Protein AF-A0A371HIN6-F1 (afdb_monomer_lite)

Structure (mmCIF, N/CA/C/O backbone):
data_AF-A0A371HIN6-F1
#
_entry.id   AF-A0A371HIN6-F1
#
loop_
_atom_site.group_PDB
_atom_site.id
_atom_site.type_symbol
_atom_site.label_atom_id
_atom_site.label_alt_id
_atom_site.label_comp_id
_atom_site.label_asym_id
_atom_site.label_entity_id
_atom_site.label_seq_id
_atom_site.pdbx_PDB_ins_code
_atom_site.Cartn_x
_atom_site.Cartn_y
_atom_site.Cartn_z
_atom_site.occupancy
_atom_site.B_iso_or_equiv
_atom_site.auth_seq_id
_atom_site.auth_comp_id
_atom_site.auth_asym_id
_atom_site.auth_atom_id
_atom_site.pdbx_PDB_model_num
ATOM 1 N N . ILE A 1 1 ? 4.249 -9.489 -14.602 1.00 70.69 1 ILE A N 1
ATOM 2 C CA . ILE A 1 1 ? 2.837 -9.285 -15.024 1.00 70.69 1 ILE A CA 1
ATOM 3 C C . ILE A 1 1 ? 2.664 -10.044 -16.350 1.00 70.69 1 ILE A C 1
ATOM 5 O O . ILE A 1 1 ? 3.683 -10.226 -17.001 1.00 70.69 1 ILE A O 1
ATOM 9 N N . SER A 1 2 ? 1.496 -10.614 -16.694 1.00 75.88 2 SER A N 1
ATOM 10 C CA . SER A 1 2 ? 1.338 -11.315 -17.995 1.00 75.88 2 SER A CA 1
ATOM 11 C C . SER A 1 2 ? 1.266 -10.313 -19.149 1.00 75.88 2 SER A C 1
ATOM 13 O O . SER A 1 2 ? 0.943 -9.151 -18.907 1.00 75.88 2 SER A O 1
ATOM 15 N N . LYS A 1 3 ? 1.544 -10.759 -20.380 1.00 77.81 3 LYS A N 1
ATOM 16 C CA . LYS A 1 3 ? 1.490 -9.909 -21.577 1.00 77.81 3 LYS A CA 1
ATOM 17 C C . LYS A 1 3 ? 0.120 -9.242 -21.739 1.00 77.81 3 LYS A C 1
ATOM 19 O O . LYS A 1 3 ? 0.071 -8.021 -21.822 1.00 77.81 3 LYS A O 1
ATOM 24 N N . GLU A 1 4 ? -0.976 -10.000 -21.614 1.00 81.06 4 GLU A N 1
ATOM 25 C CA . GLU A 1 4 ? -2.331 -9.437 -21.773 1.00 81.06 4 GLU A CA 1
ATOM 26 C C . GLU A 1 4 ? -2.625 -8.330 -20.745 1.00 81.06 4 GLU A C 1
ATOM 28 O O . GLU A 1 4 ? -3.317 -7.354 -21.019 1.00 81.06 4 GLU A O 1
ATOM 33 N N . ARG A 1 5 ? -2.075 -8.454 -19.531 1.00 82.88 5 ARG A N 1
ATOM 34 C CA . ARG A 1 5 ? -2.233 -7.433 -18.486 1.00 82.88 5 ARG A CA 1
ATOM 35 C C . ARG A 1 5 ? -1.411 -6.182 -18.767 1.00 82.88 5 ARG A C 1
ATOM 37 O O . ARG A 1 5 ? -1.849 -5.104 -18.395 1.00 82.88 5 ARG A O 1
ATOM 44 N N . ILE A 1 6 ? -0.235 -6.317 -19.380 1.00 82.06 6 ILE A N 1
ATOM 45 C CA . ILE A 1 6 ? 0.577 -5.164 -19.795 1.00 82.06 6 ILE A CA 1
ATOM 46 C C . ILE A 1 6 ? -0.140 -4.420 -20.924 1.00 82.06 6 ILE A C 1
ATOM 48 O O . ILE A 1 6 ? -0.279 -3.205 -20.847 1.00 82.06 6 ILE A O 1
ATOM 52 N N . GLU A 1 7 ? -0.671 -5.143 -21.910 1.00 83.94 7 GLU A N 1
ATOM 53 C CA . GLU A 1 7 ? -1.463 -4.563 -23.003 1.00 83.94 7 GLU A CA 1
ATOM 54 C C . GLU A 1 7 ? -2.695 -3.814 -22.482 1.00 83.94 7 GLU A C 1
ATOM 56 O O . GLU A 1 7 ? -2.966 -2.695 -22.917 1.00 83.94 7 GLU A O 1
ATOM 61 N N . ARG A 1 8 ? -3.400 -4.377 -21.490 1.00 85.06 8 ARG A N 1
ATOM 62 C CA . ARG A 1 8 ? -4.514 -3.690 -20.820 1.00 85.06 8 ARG A CA 1
ATOM 63 C C . ARG A 1 8 ? -4.074 -2.379 -20.161 1.00 85.06 8 ARG A C 1
ATOM 65 O O . ARG A 1 8 ? -4.725 -1.365 -20.374 1.00 85.06 8 ARG A O 1
ATOM 72 N N . LEU A 1 9 ? -2.972 -2.383 -19.407 1.00 86.00 9 LEU A N 1
ATOM 73 C CA . LEU A 1 9 ? -2.454 -1.169 -18.761 1.00 86.00 9 LEU A CA 1
ATOM 74 C C . LEU A 1 9 ? -2.069 -0.081 -19.772 1.00 86.00 9 LEU A C 1
ATOM 76 O O . LEU A 1 9 ? -2.266 1.100 -19.498 1.00 86.00 9 LEU A O 1
ATOM 80 N N . ILE A 1 10 ? -1.530 -0.469 -20.930 1.00 86.50 10 ILE A N 1
ATOM 81 C CA . ILE A 1 10 ? -1.224 0.464 -22.024 1.00 86.50 10 ILE A CA 1
ATOM 82 C C . ILE A 1 10 ? -2.522 1.032 -22.609 1.00 86.50 10 ILE A C 1
ATOM 84 O O . ILE A 1 10 ? -2.644 2.243 -22.771 1.00 86.50 10 ILE A O 1
ATOM 88 N N . LYS A 1 11 ? -3.519 0.175 -22.871 1.00 86.44 11 LYS A N 1
ATOM 89 C CA . LYS A 1 11 ? -4.837 0.593 -23.375 1.00 86.44 11 LYS A CA 1
ATOM 90 C C . LYS A 1 11 ? -5.551 1.554 -22.418 1.00 86.44 11 LYS A C 1
ATOM 92 O O . LYS A 1 11 ? -6.235 2.463 -22.872 1.00 86.44 11 LYS A O 1
ATOM 97 N N . GLU A 1 12 ? -5.392 1.357 -21.113 1.00 87.06 12 GLU A N 1
ATOM 98 C CA . GLU A 1 12 ? -5.948 2.227 -20.067 1.00 87.06 12 GLU A CA 1
ATOM 99 C C . GLU A 1 12 ? -5.114 3.504 -19.832 1.00 87.06 12 GLU A C 1
ATOM 101 O O . GLU A 1 12 ? -5.464 4.309 -18.974 1.00 87.06 12 GLU A O 1
ATOM 106 N N . GLY A 1 13 ? -4.015 3.711 -20.571 1.00 86.25 13 GLY A N 1
ATOM 107 C CA . GLY A 1 13 ? -3.155 4.896 -20.449 1.00 86.25 13 GLY A CA 1
ATOM 108 C C . GLY A 1 13 ? -2.301 4.933 -19.177 1.00 86.25 13 GLY A C 1
ATOM 109 O O . GLY A 1 13 ? -1.701 5.957 -18.864 1.00 86.25 13 GLY A O 1
ATOM 110 N N . ILE A 1 14 ? -2.234 3.823 -18.438 1.00 86.06 14 ILE A N 1
ATOM 111 C CA . ILE A 1 14 ? -1.487 3.703 -17.177 1.00 86.06 14 ILE A CA 1
ATOM 112 C C . ILE A 1 14 ? 0.008 3.512 -17.442 1.00 86.06 14 ILE A C 1
ATOM 114 O O . ILE A 1 14 ? 0.852 3.974 -16.674 1.00 86.06 14 ILE A O 1
ATOM 118 N N . LEU A 1 15 ? 0.341 2.814 -18.529 1.00 84.25 15 LEU A N 1
ATOM 119 C CA . LEU A 1 15 ? 1.705 2.672 -19.024 1.00 84.25 15 LEU A CA 1
ATOM 120 C C . LEU A 1 15 ? 1.811 3.309 -20.407 1.00 84.25 15 LEU A C 1
ATOM 122 O O . LEU A 1 15 ? 0.928 3.140 -21.244 1.00 84.25 15 LEU A O 1
ATOM 126 N N . HIS A 1 16 ? 2.924 3.990 -20.669 1.00 79.69 16 HIS A N 1
ATOM 127 C CA . HIS A 1 16 ? 3.239 4.442 -22.019 1.00 79.69 16 HIS A CA 1
ATOM 128 C C . HIS A 1 16 ? 3.509 3.251 -22.947 1.00 79.69 16 HIS A C 1
ATOM 130 O O . HIS A 1 16 ? 3.963 2.190 -22.507 1.00 79.69 16 HIS A O 1
ATOM 136 N N . ILE A 1 17 ? 3.246 3.439 -24.243 1.00 71.69 17 ILE A N 1
ATOM 137 C CA . ILE A 1 17 ? 3.645 2.491 -25.284 1.00 71.69 17 ILE A CA 1
ATOM 138 C C . ILE A 1 17 ? 5.172 2.483 -25.319 1.00 71.69 17 ILE A C 1
ATOM 140 O O . ILE A 1 17 ? 5.808 3.373 -25.875 1.00 71.69 17 ILE A O 1
ATOM 144 N N . PHE A 1 18 ? 5.767 1.477 -24.701 1.00 62.94 18 PHE A N 1
ATOM 145 C CA . PHE A 1 18 ? 7.164 1.152 -24.925 1.00 62.94 18 PHE A CA 1
ATOM 146 C C . PHE A 1 18 ? 7.231 0.234 -26.146 1.00 62.94 18 PHE A C 1
ATOM 148 O 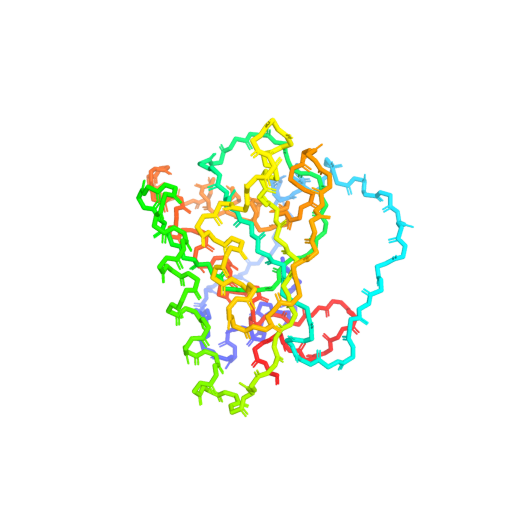O . PHE A 1 18 ? 6.373 -0.636 -26.313 1.00 62.94 18 PHE A O 1
ATOM 155 N N . GLY A 1 19 ? 8.251 0.403 -26.989 1.00 54.81 19 GLY A N 1
ATOM 156 C CA . GLY A 1 19 ? 8.560 -0.510 -28.093 1.00 54.81 19 GLY A CA 1
ATOM 157 C C . GLY A 1 19 ? 9.026 -1.879 -27.586 1.00 54.81 19 GLY A C 1
ATOM 158 O O . GLY A 1 19 ? 10.172 -2.257 -27.799 1.00 54.81 19 GLY A O 1
ATOM 159 N N . PHE A 1 20 ? 8.164 -2.609 -26.871 1.00 54.66 20 PHE A N 1
ATOM 160 C CA . PHE A 1 20 ? 8.424 -3.949 -26.350 1.00 54.66 20 PHE A CA 1
ATOM 161 C C . PHE A 1 20 ? 8.311 -4.979 -27.475 1.00 54.66 20 PHE A C 1
ATOM 163 O O . PHE A 1 20 ? 7.380 -5.784 -27.533 1.00 54.66 20 PHE A O 1
ATOM 170 N N . PHE A 1 21 ? 9.288 -4.973 -28.370 1.00 49.97 21 PHE A N 1
ATOM 171 C CA . PHE A 1 21 ? 9.628 -6.178 -29.104 1.00 49.97 21 PHE A CA 1
ATOM 172 C C . PHE A 1 21 ? 10.451 -7.038 -28.133 1.00 49.97 21 PHE A C 1
ATOM 174 O O . PHE A 1 21 ? 11.516 -6.618 -27.702 1.00 49.97 21 PHE A O 1
ATOM 181 N N . TYR A 1 22 ? 9.920 -8.206 -27.763 1.00 55.53 22 TYR A N 1
ATOM 182 C CA . TYR A 1 22 ? 10.498 -9.214 -26.854 1.00 55.53 22 TYR A CA 1
ATOM 183 C C . TYR A 1 22 ? 10.298 -8.985 -25.344 1.00 55.53 22 TYR A C 1
ATOM 185 O O . TYR A 1 22 ? 11.080 -8.352 -24.641 1.00 55.53 22 TYR A O 1
ATOM 193 N N . PHE A 1 23 ? 9.247 -9.620 -24.807 1.00 61.19 23 PHE A N 1
ATOM 194 C CA . PHE A 1 23 ? 9.174 -9.973 -23.388 1.00 61.19 23 PHE A CA 1
ATOM 195 C C . PHE A 1 23 ? 10.069 -11.187 -23.132 1.00 61.19 23 PHE A C 1
ATOM 197 O O . PHE A 1 23 ? 9.570 -12.295 -22.918 1.00 61.19 23 PHE A O 1
ATOM 204 N N . ASP A 1 24 ? 11.383 -10.993 -23.169 1.00 65.75 24 ASP A N 1
ATOM 205 C CA . ASP A 1 24 ? 12.287 -12.037 -22.710 1.00 65.75 24 ASP A CA 1
ATOM 206 C C . ASP A 1 24 ? 12.071 -12.308 -21.222 1.00 65.75 24 ASP A C 1
ATOM 208 O O . ASP A 1 24 ? 11.581 -11.482 -20.437 1.00 65.75 24 ASP A O 1
ATOM 212 N N . THR A 1 25 ? 12.401 -13.527 -20.819 1.00 71.44 25 THR A N 1
ATOM 213 C CA . THR A 1 25 ? 12.179 -13.956 -19.447 1.00 71.44 25 THR A CA 1
ATOM 214 C C . THR A 1 25 ? 13.126 -13.201 -18.506 1.00 71.44 25 THR A C 1
ATOM 216 O O . THR A 1 25 ? 14.321 -13.468 -18.465 1.00 71.44 25 THR A O 1
ATOM 219 N N . CYS A 1 26 ? 12.595 -12.269 -17.707 1.00 76.62 26 CYS A N 1
ATOM 220 C CA . CYS A 1 26 ? 13.393 -11.496 -16.750 1.00 76.62 26 CYS A CA 1
ATOM 221 C C . CYS A 1 26 ? 13.976 -12.399 -15.640 1.00 76.62 26 CYS A C 1
ATOM 223 O O . CYS A 1 26 ? 13.246 -12.922 -14.787 1.00 76.62 26 CYS A O 1
ATOM 225 N N . ILE A 1 27 ? 15.306 -12.541 -15.633 1.00 79.25 27 ILE A N 1
ATOM 226 C CA . ILE A 1 27 ? 16.068 -13.371 -14.685 1.00 79.25 27 ILE A CA 1
ATOM 227 C C . ILE A 1 27 ? 15.835 -12.920 -13.237 1.00 79.25 27 ILE A C 1
ATOM 229 O O . ILE A 1 27 ? 15.625 -13.758 -12.359 1.00 79.25 27 ILE A O 1
ATOM 233 N N . ASP A 1 28 ? 15.808 -11.614 -12.973 1.00 76.00 28 ASP A N 1
ATOM 234 C CA . ASP A 1 28 ? 15.583 -11.092 -11.622 1.00 76.00 28 ASP A CA 1
ATOM 235 C C . ASP A 1 28 ? 14.159 -11.381 -11.139 1.00 76.00 28 ASP A C 1
ATOM 237 O O . ASP A 1 28 ? 13.961 -11.847 -10.011 1.00 76.00 28 ASP A O 1
ATOM 241 N N . CYS A 1 29 ? 13.160 -11.240 -12.017 1.00 74.94 29 CYS A N 1
ATOM 242 C CA . CYS A 1 29 ? 11.793 -11.663 -11.720 1.00 74.94 29 CYS A CA 1
ATOM 243 C C . CYS A 1 29 ? 11.718 -13.163 -11.387 1.00 74.94 29 CYS A C 1
ATOM 245 O O . CYS A 1 29 ? 10.985 -13.538 -10.467 1.00 74.94 29 CYS A O 1
ATOM 247 N N . ILE A 1 30 ? 12.468 -14.025 -12.089 1.00 76.19 30 ILE A N 1
ATOM 248 C CA . ILE A 1 30 ? 12.564 -15.456 -11.759 1.00 76.19 30 ILE A CA 1
ATOM 249 C C . ILE A 1 30 ? 13.196 -15.650 -10.382 1.00 76.19 30 ILE A C 1
ATOM 251 O O . ILE A 1 30 ? 12.585 -16.312 -9.541 1.00 76.19 30 ILE A O 1
ATOM 255 N N . LYS A 1 31 ? 14.380 -15.078 -10.129 1.00 75.12 31 LYS A N 1
ATOM 256 C CA . LYS A 1 31 ? 15.112 -15.224 -8.856 1.00 75.12 31 LYS A CA 1
ATOM 257 C C . LYS A 1 31 ? 14.215 -14.887 -7.662 1.00 75.12 31 LYS A C 1
ATOM 259 O O . LYS A 1 31 ? 14.071 -15.686 -6.735 1.00 75.12 31 LYS A O 1
ATOM 264 N N . TRP A 1 32 ? 13.514 -13.754 -7.720 1.00 68.19 32 TRP A N 1
ATOM 265 C CA . TRP A 1 32 ? 12.630 -13.313 -6.636 1.00 68.19 32 TRP A CA 1
ATOM 266 C C . TRP A 1 32 ? 11.339 -14.146 -6.505 1.00 68.19 32 TRP A C 1
ATOM 268 O O . TRP A 1 32 ? 10.762 -14.239 -5.406 1.00 68.19 32 TRP A O 1
ATOM 278 N N . LYS A 1 33 ? 10.891 -14.781 -7.597 1.00 66.94 33 LYS A N 1
ATOM 279 C CA . LYS A 1 33 ? 9.708 -15.657 -7.654 1.00 66.94 33 LYS A CA 1
ATOM 280 C C . LYS A 1 33 ? 10.008 -17.110 -7.265 1.00 66.94 33 LYS A C 1
ATOM 282 O O . LYS A 1 33 ? 9.139 -17.745 -6.679 1.00 66.94 33 LYS A O 1
ATOM 287 N N . LEU A 1 34 ? 11.205 -17.641 -7.515 1.00 56.44 34 LEU A N 1
ATOM 288 C CA . LEU A 1 34 ? 11.576 -19.025 -7.167 1.00 56.44 34 LEU A CA 1
ATOM 289 C C . LEU A 1 34 ? 11.714 -19.251 -5.662 1.00 56.44 34 LEU A C 1
ATOM 291 O O . LEU A 1 34 ? 11.365 -20.317 -5.162 1.00 56.44 34 LEU A O 1
ATOM 295 N N . ILE A 1 35 ? 12.076 -18.213 -4.908 1.00 54.12 35 ILE A N 1
ATOM 296 C CA . ILE A 1 35 ? 12.095 -18.248 -3.438 1.00 54.12 35 ILE A CA 1
ATOM 297 C C . ILE A 1 35 ? 10.645 -18.422 -2.871 1.00 54.12 35 ILE A C 1
ATOM 299 O O . ILE A 1 35 ? 10.438 -18.374 -1.661 1.00 54.12 35 ILE A O 1
ATOM 303 N N . ALA A 1 36 ? 9.593 -18.504 -3.713 1.00 52.19 36 ALA A N 1
ATOM 304 C CA . ALA A 1 36 ? 8.169 -18.315 -3.378 1.00 52.19 36 ALA A CA 1
ATOM 305 C C . ALA A 1 36 ? 7.296 -19.571 -3.304 1.00 52.19 36 ALA A C 1
ATOM 307 O O . ALA A 1 36 ? 6.130 -19.534 -3.703 1.00 52.19 36 ALA A O 1
ATOM 308 N N . ARG A 1 37 ? 7.786 -20.669 -2.724 1.00 47.22 37 ARG A N 1
ATOM 309 C CA . ARG A 1 37 ? 6.876 -21.759 -2.333 1.00 47.22 37 ARG A CA 1
ATOM 310 C C . ARG A 1 37 ? 6.068 -21.339 -1.099 1.00 47.22 37 ARG A C 1
ATOM 312 O O . ARG A 1 37 ? 6.526 -21.463 0.029 1.00 47.22 37 ARG A O 1
ATOM 319 N N . ALA A 1 38 ? 4.870 -20.799 -1.316 1.00 49.72 38 ALA A N 1
ATOM 320 C CA . ALA A 1 38 ? 3.896 -20.559 -0.253 1.00 49.72 38 ALA A CA 1
ATOM 321 C C . ALA A 1 38 ? 3.109 -21.849 0.040 1.00 49.72 38 ALA A C 1
ATOM 323 O O . ALA A 1 38 ? 2.642 -22.510 -0.890 1.00 49.72 38 ALA A O 1
ATOM 324 N N . ARG A 1 39 ? 2.915 -22.187 1.324 1.00 46.69 39 ARG A N 1
ATOM 325 C CA . ARG A 1 39 ? 1.915 -23.188 1.732 1.00 46.69 39 ARG A CA 1
ATOM 326 C C . ARG 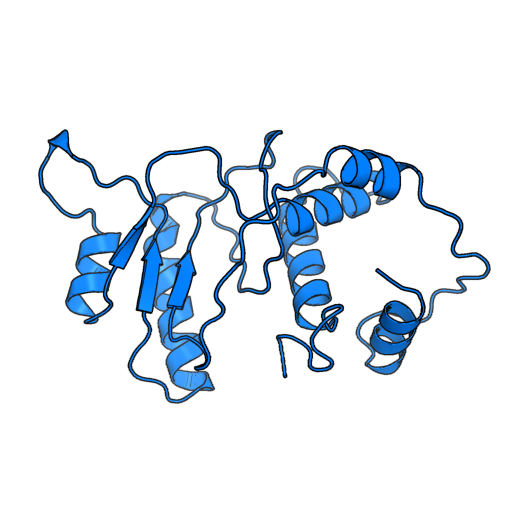A 1 39 ? 0.530 -22.701 1.289 1.00 46.69 39 ARG A C 1
ATOM 328 O O . ARG A 1 39 ? 0.152 -21.564 1.575 1.00 46.69 39 ARG A O 1
ATOM 335 N N . LYS A 1 40 ? -0.209 -23.553 0.572 1.00 42.78 40 LYS A N 1
ATOM 336 C CA . LYS A 1 40 ? -1.596 -23.311 0.150 1.00 42.78 40 LYS A CA 1
ATOM 337 C C . LYS A 1 40 ? -2.533 -23.479 1.348 1.00 42.78 40 LYS A C 1
ATOM 339 O O . LYS A 1 40 ? -3.269 -24.453 1.423 1.00 42.78 40 LYS A O 1
ATOM 344 N N . ASN A 1 41 ? -2.515 -22.538 2.282 1.00 48.19 41 ASN A N 1
ATOM 345 C CA . ASN A 1 41 ? -3.615 -22.438 3.235 1.00 48.19 41 ASN A CA 1
ATOM 346 C C . ASN A 1 41 ? -4.718 -21.627 2.547 1.00 48.19 41 ASN A C 1
ATOM 348 O O . ASN A 1 41 ? -4.444 -20.550 2.011 1.00 48.19 41 ASN A O 1
ATOM 352 N N . GLY A 1 42 ? -5.937 -22.167 2.491 1.00 48.38 42 GLY A N 1
ATOM 353 C CA . GLY A 1 42 ? -7.084 -21.481 1.898 1.00 48.38 42 GLY A CA 1
ATOM 354 C C . GLY A 1 42 ? -7.263 -20.101 2.530 1.00 48.38 42 GLY A C 1
ATOM 355 O O . GLY A 1 42 ? -7.388 -19.980 3.745 1.00 48.38 42 GLY A O 1
ATOM 356 N N . VAL A 1 43 ? -7.218 -19.045 1.715 1.00 56.00 43 VAL A N 1
ATOM 357 C CA . VAL A 1 43 ? -7.449 -17.673 2.178 1.00 56.00 43 VAL A CA 1
ATOM 358 C C . VAL A 1 43 ? -8.921 -17.351 1.976 1.00 56.00 43 VAL A C 1
ATOM 360 O O . VAL A 1 43 ? -9.369 -17.182 0.842 1.00 56.00 43 VAL A O 1
ATOM 363 N N . THR A 1 44 ? -9.666 -17.234 3.070 1.00 57.41 44 THR A N 1
ATOM 364 C CA . THR A 1 44 ? -11.055 -16.768 3.042 1.00 57.41 44 THR A CA 1
ATOM 365 C C . THR A 1 44 ? -11.083 -15.279 2.703 1.00 57.41 44 THR A C 1
ATOM 367 O O . THR A 1 44 ? -10.433 -14.470 3.368 1.00 57.41 44 THR A O 1
ATOM 370 N N . ARG A 1 45 ? -11.811 -14.904 1.646 1.00 63.75 45 ARG A N 1
ATOM 371 C CA . ARG A 1 45 ? -12.020 -13.503 1.254 1.00 63.75 45 ARG A CA 1
ATOM 372 C C . ARG A 1 45 ? -13.349 -13.006 1.807 1.00 63.75 45 ARG A C 1
ATOM 374 O O . ARG A 1 45 ? -14.352 -13.711 1.726 1.00 63.75 45 ARG A O 1
ATOM 381 N N . ASN A 1 46 ? -13.357 -11.779 2.317 1.00 69.62 46 ASN A N 1
ATOM 382 C CA . ASN A 1 46 ? -14.604 -11.119 2.680 1.00 69.62 46 ASN A CA 1
ATOM 383 C C . ASN A 1 46 ? -15.397 -10.751 1.427 1.00 69.62 46 ASN A C 1
ATOM 385 O O . ASN A 1 46 ? -14.823 -10.353 0.414 1.00 69.62 46 ASN A O 1
ATOM 389 N N . LYS A 1 47 ? -16.721 -10.903 1.513 1.00 71.31 47 LYS A N 1
ATOM 390 C CA . LYS A 1 47 ? -17.645 -10.642 0.401 1.00 71.31 47 LYS A CA 1
ATOM 391 C C . LYS A 1 47 ? -17.988 -9.158 0.265 1.00 71.31 47 LYS A C 1
ATOM 393 O O . LYS A 1 47 ? -18.307 -8.713 -0.830 1.00 71.31 47 LYS A O 1
ATOM 398 N N . LYS A 1 48 ? -17.937 -8.402 1.368 1.00 75.62 48 LYS A N 1
ATOM 399 C CA . LYS A 1 48 ? -18.231 -6.966 1.389 1.00 75.62 48 LYS A CA 1
ATOM 400 C C . LYS A 1 48 ? -16.938 -6.152 1.360 1.00 75.62 48 LYS A C 1
ATOM 402 O O . LYS A 1 48 ? -15.993 -6.445 2.098 1.00 75.62 48 LYS A O 1
ATOM 407 N N . VAL A 1 49 ? -16.928 -5.117 0.523 1.00 77.25 49 VAL A N 1
ATOM 408 C CA . VAL A 1 49 ? -15.853 -4.120 0.440 1.00 77.25 49 VAL A CA 1
ATOM 409 C C . VAL A 1 49 ? -15.622 -3.519 1.830 1.00 77.25 49 VAL A C 1
ATOM 411 O O . VAL A 1 49 ? -16.576 -3.245 2.549 1.00 77.25 49 VAL A O 1
ATOM 414 N N . LEU A 1 50 ? -14.355 -3.403 2.242 1.00 75.75 50 LEU A N 1
ATOM 415 C CA . LEU A 1 50 ? -13.916 -2.817 3.523 1.00 75.75 50 LEU A CA 1
ATOM 416 C C . LEU A 1 50 ? -14.488 -3.447 4.805 1.00 75.75 50 LEU A C 1
ATOM 418 O O . LEU A 1 50 ? -14.321 -2.897 5.893 1.00 75.75 50 LEU A O 1
ATOM 422 N N . GLN A 1 51 ? -15.071 -4.646 4.720 1.00 78.19 51 GLN A N 1
ATOM 423 C CA . GLN A 1 51 ? -15.473 -5.406 5.907 1.00 78.19 51 GLN A CA 1
ATOM 424 C C . GLN A 1 51 ? -14.279 -5.712 6.823 1.00 78.19 51 GLN A C 1
ATOM 426 O O . GLN A 1 51 ? -14.433 -5.771 8.037 1.00 78.19 51 GLN A O 1
ATOM 431 N N . LEU A 1 52 ? -13.090 -5.901 6.243 1.00 78.06 52 LEU A N 1
ATOM 432 C CA . LEU A 1 52 ? -11.837 -6.037 6.979 1.00 78.06 52 LEU A CA 1
ATOM 433 C C . LEU A 1 52 ? -10.704 -5.391 6.190 1.00 78.06 52 LEU A C 1
ATOM 435 O O . LEU A 1 52 ? -10.452 -5.768 5.045 1.00 78.06 52 LEU A O 1
ATOM 439 N N . ILE A 1 53 ? -9.994 -4.468 6.825 1.00 78.44 53 ILE A N 1
ATOM 440 C CA . ILE A 1 53 ? -8.784 -3.849 6.293 1.00 78.44 53 ILE A CA 1
ATOM 441 C C . ILE A 1 53 ? -7.591 -4.405 7.049 1.00 78.44 53 ILE A C 1
ATOM 443 O O . ILE A 1 53 ? -7.587 -4.435 8.275 1.00 78.44 53 ILE A O 1
ATOM 447 N N . HIS A 1 54 ? -6.563 -4.828 6.325 1.00 77.38 54 HIS A N 1
ATOM 448 C CA . HIS A 1 54 ? -5.292 -5.204 6.928 1.00 77.38 54 HIS A CA 1
ATOM 449 C C . HIS A 1 54 ? -4.376 -3.988 6.966 1.00 77.38 54 HIS A C 1
ATOM 451 O O . HIS A 1 54 ? -4.034 -3.443 5.919 1.00 77.38 54 HIS A O 1
ATOM 457 N N . THR A 1 55 ? -3.963 -3.581 8.161 1.00 76.69 55 THR A N 1
ATOM 458 C CA . THR A 1 55 ? -3.043 -2.460 8.357 1.00 76.69 55 THR A CA 1
ATOM 459 C C . THR A 1 55 ? -1.696 -2.976 8.851 1.00 76.69 55 THR A C 1
ATOM 461 O O . THR A 1 55 ? -1.611 -3.798 9.768 1.00 76.69 55 THR A O 1
ATOM 464 N N . ASN A 1 56 ? -0.621 -2.527 8.203 1.00 75.62 56 ASN A N 1
ATOM 465 C CA . ASN A 1 56 ? 0.739 -2.934 8.532 1.00 75.62 56 ASN A CA 1
ATOM 466 C C . ASN A 1 56 ? 1.705 -1.758 8.364 1.00 75.62 56 ASN A C 1
ATOM 468 O O . ASN A 1 56 ? 1.635 -1.041 7.368 1.00 75.62 56 ASN A O 1
ATOM 472 N N . ILE A 1 57 ? 2.636 -1.601 9.305 1.00 74.25 57 ILE A N 1
ATOM 473 C CA . ILE A 1 57 ? 3.722 -0.622 9.208 1.00 74.25 57 ILE A CA 1
ATOM 474 C C . ILE A 1 57 ? 4.964 -1.366 8.732 1.00 74.25 57 ILE A C 1
ATOM 476 O O . ILE A 1 57 ? 5.477 -2.247 9.422 1.00 74.25 57 ILE A O 1
ATOM 480 N N . CYS A 1 58 ? 5.449 -1.015 7.545 1.00 69.38 58 CYS A N 1
ATOM 481 C CA . CYS A 1 58 ? 6.658 -1.611 6.989 1.00 69.38 58 CYS A CA 1
ATOM 482 C C . CYS A 1 58 ? 7.871 -0.752 7.315 1.00 69.38 58 CYS A C 1
ATOM 484 O O . CYS A 1 58 ? 7.845 0.465 7.154 1.00 69.38 58 CYS A O 1
ATOM 486 N N . ARG A 1 59 ? 8.950 -1.401 7.749 1.00 67.06 59 ARG A N 1
ATOM 487 C CA . ARG A 1 59 ? 10.269 -0.770 7.831 1.00 67.06 59 ARG A CA 1
ATOM 488 C C . ARG A 1 59 ? 10.873 -0.680 6.419 1.00 67.06 59 ARG A C 1
ATOM 490 O O . ARG A 1 59 ? 10.387 -1.385 5.526 1.00 67.06 59 ARG A O 1
ATOM 497 N N . PRO A 1 60 ? 11.915 0.149 6.210 1.00 63.03 60 PRO A N 1
ATOM 498 C CA . PRO A 1 60 ? 12.706 0.117 4.982 1.00 63.03 60 PRO A CA 1
ATOM 499 C C . PRO A 1 60 ? 13.063 -1.317 4.606 1.00 63.03 60 PRO A C 1
ATOM 501 O O . PRO A 1 60 ? 13.268 -2.133 5.504 1.00 63.03 60 PRO A O 1
ATOM 504 N N . ILE A 1 61 ? 13.068 -1.620 3.303 1.00 60.72 61 ILE A N 1
ATOM 505 C CA . ILE A 1 61 ? 13.136 -2.984 2.759 1.00 60.72 61 ILE A CA 1
ATOM 506 C C . ILE A 1 61 ? 14.278 -3.774 3.418 1.00 60.72 61 ILE A C 1
ATOM 508 O O . ILE A 1 61 ? 15.422 -3.712 2.981 1.00 60.72 61 ILE A O 1
ATOM 512 N N . THR A 1 62 ? 13.951 -4.571 4.434 1.00 49.22 62 THR A N 1
ATOM 513 C CA . THR A 1 62 ? 14.816 -5.621 4.968 1.00 49.22 62 THR A CA 1
ATOM 514 C C . THR A 1 62 ? 14.323 -6.973 4.473 1.00 49.22 62 THR A C 1
ATOM 516 O O . THR A 1 62 ? 13.137 -7.201 4.211 1.00 49.22 62 THR A O 1
ATOM 519 N N . LEU A 1 63 ? 15.287 -7.846 4.193 1.00 42.66 63 LEU A N 1
ATOM 520 C CA . LEU A 1 63 ? 15.071 -9.147 3.581 1.00 42.66 63 LEU A CA 1
ATOM 521 C C . LEU A 1 63 ? 14.189 -10.019 4.486 1.00 42.66 63 LEU A C 1
ATOM 523 O O . LEU A 1 63 ? 14.434 -10.117 5.677 1.00 42.66 63 LEU A O 1
ATOM 527 N N . ILE A 1 64 ? 13.225 -10.705 3.861 1.00 36.31 64 ILE A N 1
ATOM 528 C CA . ILE A 1 64 ? 12.363 -11.770 4.405 1.00 36.31 64 ILE A CA 1
ATOM 529 C C . ILE A 1 64 ? 10.976 -11.289 4.880 1.00 36.31 64 ILE A C 1
ATOM 531 O O . ILE A 1 64 ? 10.728 -10.939 6.027 1.00 36.31 64 ILE A O 1
ATOM 535 N N . SER A 1 65 ? 10.017 -11.374 3.957 1.00 37.50 65 SER A N 1
ATOM 536 C CA . SER A 1 65 ? 8.577 -11.383 4.228 1.00 37.50 65 SER A CA 1
ATOM 537 C C . SER A 1 65 ? 7.965 -12.497 3.374 1.00 37.50 65 SER A C 1
ATOM 539 O O . SER A 1 65 ? 8.115 -12.499 2.149 1.00 37.50 65 SER A O 1
ATOM 541 N N . MET A 1 66 ? 7.329 -13.487 4.006 1.00 32.44 66 MET A N 1
ATOM 542 C CA . MET A 1 66 ? 6.685 -14.611 3.318 1.00 32.44 66 MET A CA 1
ATOM 543 C C . MET A 1 66 ? 5.166 -14.440 3.285 1.00 32.44 66 MET A C 1
ATOM 545 O O . MET A 1 66 ? 4.523 -14.603 4.312 1.00 32.44 66 MET A O 1
ATOM 549 N N . GLY A 1 67 ? 4.597 -14.207 2.099 1.00 32.56 67 GLY A N 1
ATOM 550 C CA . GLY A 1 67 ? 3.182 -14.474 1.802 1.00 32.56 67 GLY A CA 1
ATOM 551 C C . GLY A 1 67 ? 2.555 -13.577 0.723 1.00 32.56 67 GLY A C 1
ATOM 552 O O . GLY A 1 67 ? 3.222 -12.723 0.140 1.00 32.56 67 GLY A O 1
ATOM 553 N N . GLY A 1 68 ? 1.303 -13.895 0.370 1.00 31.89 68 GLY A N 1
ATOM 554 C CA . GLY A 1 68 ? 0.622 -13.540 -0.889 1.00 31.89 68 GLY A CA 1
ATOM 555 C C . GLY A 1 68 ? 0.026 -12.126 -1.010 1.00 31.89 68 GLY A C 1
ATOM 556 O O . GLY A 1 68 ? 0.160 -11.305 -0.115 1.00 31.89 68 GLY A O 1
ATOM 557 N N . PHE A 1 69 ? -0.589 -11.889 -2.179 1.00 37.75 69 PHE A N 1
ATOM 558 C CA . PHE A 1 69 ? -1.068 -10.631 -2.789 1.00 37.75 69 PHE A CA 1
ATOM 559 C C . PHE A 1 69 ? -1.574 -9.524 -1.843 1.00 37.75 69 PHE A C 1
ATOM 561 O O . PHE A 1 69 ? -2.405 -9.787 -0.977 1.00 37.75 69 PHE A O 1
ATOM 568 N N . MET A 1 70 ? -1.177 -8.270 -2.113 1.00 52.03 70 MET A N 1
ATOM 569 C CA . MET A 1 70 ? -1.828 -7.082 -1.553 1.00 52.03 70 MET A CA 1
ATOM 570 C C . MET A 1 70 ? -2.213 -6.083 -2.638 1.00 52.03 70 MET A C 1
ATOM 572 O O . MET A 1 70 ? -1.382 -5.651 -3.433 1.00 52.03 70 MET A O 1
ATOM 576 N N . TYR A 1 71 ? -3.488 -5.730 -2.588 1.00 60.94 71 TYR A N 1
ATOM 577 C CA . TYR A 1 71 ? -4.096 -4.536 -3.147 1.00 60.94 71 TYR A CA 1
ATOM 578 C C . TYR A 1 71 ? -4.310 -3.587 -1.973 1.00 60.94 71 TYR A C 1
ATOM 580 O O . TYR A 1 71 ? -4.671 -4.063 -0.889 1.00 60.94 71 TYR A O 1
ATOM 588 N N . GLY A 1 72 ? -4.054 -2.290 -2.120 1.00 70.50 72 GLY A N 1
ATOM 589 C CA . GLY A 1 72 ? -4.192 -1.413 -0.961 1.00 70.50 72 GLY A CA 1
ATOM 590 C C . GLY A 1 72 ? -3.686 0.008 -1.119 1.00 70.50 72 GLY A C 1
ATOM 591 O O . GLY A 1 72 ? -3.217 0.422 -2.176 1.00 70.50 72 GLY A O 1
ATOM 592 N N . TRP A 1 73 ? -3.817 0.744 -0.020 1.00 77.44 73 TRP A N 1
ATOM 593 C CA . TRP A 1 73 ? -3.328 2.104 0.155 1.00 77.44 73 TRP A CA 1
ATOM 594 C C . TRP A 1 73 ? -1.931 2.069 0.776 1.00 77.44 73 TRP A C 1
ATOM 596 O O . TRP A 1 73 ? -1.722 1.385 1.780 1.00 77.44 73 TRP A O 1
ATOM 606 N N . VAL A 1 74 ? -0.983 2.810 0.203 1.00 83.00 74 VAL A N 1
ATOM 607 C CA . VAL A 1 74 ? 0.370 2.961 0.752 1.00 83.00 74 VAL A CA 1
ATOM 608 C C . VAL A 1 74 ? 0.632 4.429 1.033 1.00 83.00 74 VAL A C 1
ATOM 610 O O . VAL A 1 74 ? 0.660 5.244 0.113 1.00 83.00 74 VAL A O 1
ATOM 613 N N . GLU A 1 75 ? 0.892 4.729 2.303 1.00 83.38 75 GLU A N 1
ATOM 614 C CA . GLU A 1 75 ? 1.388 6.029 2.738 1.00 83.38 75 GLU A CA 1
ATOM 615 C C . GLU A 1 75 ? 2.851 5.910 3.164 1.00 83.38 75 GLU A C 1
ATOM 617 O O . GLU A 1 75 ? 3.227 4.954 3.850 1.00 83.38 75 GLU A O 1
ATOM 622 N N . LEU A 1 76 ? 3.681 6.860 2.729 1.00 83.06 76 LEU A N 1
ATOM 623 C CA . LEU A 1 76 ? 5.079 6.920 3.148 1.00 83.06 76 LEU A CA 1
ATOM 624 C C . LEU A 1 76 ? 5.152 7.765 4.412 1.00 83.06 76 LEU A C 1
ATOM 626 O O . LEU A 1 76 ? 4.738 8.918 4.408 1.00 83.06 76 LEU A O 1
ATOM 630 N N . LEU A 1 77 ? 5.675 7.175 5.480 1.00 82.19 77 LEU A N 1
ATOM 631 C CA . LEU A 1 77 ? 5.813 7.828 6.776 1.00 82.19 77 LEU A CA 1
ATOM 632 C C . LEU A 1 77 ? 7.288 8.103 7.035 1.00 82.19 77 LEU A C 1
ATOM 634 O O . LEU A 1 77 ? 8.132 7.240 6.767 1.00 82.19 77 LEU A O 1
ATOM 638 N N . TYR A 1 78 ? 7.592 9.268 7.595 1.00 79.75 78 TYR A N 1
ATOM 639 C CA . TYR A 1 78 ? 8.939 9.577 8.058 1.00 79.75 78 TYR A CA 1
ATOM 640 C C . TYR A 1 78 ? 9.193 8.928 9.421 1.00 79.75 78 TYR A C 1
ATOM 642 O O . TYR A 1 78 ? 10.256 8.349 9.661 1.00 79.75 78 TYR A O 1
ATOM 650 N N . LYS A 1 79 ? 8.192 8.956 10.312 1.00 80.06 79 LYS A N 1
ATOM 651 C CA . LYS A 1 79 ? 8.286 8.372 11.657 1.00 80.06 79 LYS A CA 1
ATOM 652 C C . LYS A 1 79 ? 7.126 7.424 11.937 1.00 80.06 79 LYS A C 1
ATOM 654 O O . LYS A 1 79 ? 5.988 7.648 11.549 1.00 80.06 79 LYS A O 1
ATOM 659 N N . LYS A 1 80 ? 7.396 6.359 12.703 1.00 75.19 80 LYS A N 1
ATOM 660 C CA . LYS A 1 80 ? 6.392 5.333 13.049 1.00 75.19 80 LYS A CA 1
ATOM 661 C C . LYS A 1 80 ? 5.141 5.920 13.720 1.00 75.19 80 LYS A C 1
ATOM 663 O O . LYS A 1 80 ? 4.046 5.402 13.508 1.00 75.19 80 LYS A O 1
ATOM 668 N N . PHE A 1 81 ? 5.286 6.965 14.537 1.00 78.69 81 PHE A N 1
ATOM 669 C CA . PHE A 1 81 ? 4.156 7.553 15.262 1.00 78.69 81 PHE A CA 1
ATOM 670 C C . PHE A 1 81 ? 3.145 8.262 14.347 1.00 78.69 81 PHE A C 1
ATOM 672 O O . PHE A 1 81 ? 1.980 8.349 14.716 1.00 78.69 81 PHE A O 1
ATOM 679 N N . GLU A 1 82 ? 3.545 8.670 13.136 1.00 84.06 82 GLU A N 1
ATOM 680 C CA . GLU A 1 82 ? 2.660 9.299 12.137 1.00 84.06 82 GLU A CA 1
ATOM 681 C C . GLU A 1 82 ? 1.611 8.316 11.594 1.00 84.06 82 GLU A C 1
ATOM 683 O O . GLU A 1 82 ? 0.631 8.714 10.971 1.00 84.06 82 GLU A O 1
ATOM 688 N N . SER A 1 83 ? 1.787 7.015 11.851 1.00 83.50 83 SER A N 1
ATOM 689 C CA . SER A 1 83 ? 0.873 5.968 11.384 1.00 83.50 83 SER A CA 1
ATOM 690 C C . SER A 1 83 ? -0.567 6.163 11.847 1.00 83.50 83 SER A C 1
ATOM 692 O O . SER A 1 83 ? -1.484 5.838 11.095 1.00 83.50 83 SER A O 1
ATOM 694 N N . LEU A 1 84 ? -0.782 6.696 13.055 1.00 85.56 84 LEU A N 1
ATOM 695 C CA . LEU A 1 84 ? -2.127 6.965 13.556 1.00 85.56 84 LEU A CA 1
ATOM 696 C C . LEU A 1 84 ? -2.811 8.064 12.744 1.00 85.56 84 LEU A C 1
ATOM 698 O O . LEU A 1 84 ? -3.945 7.883 12.307 1.00 85.56 84 LEU A O 1
ATOM 702 N N . ASP A 1 85 ? -2.126 9.178 12.513 1.00 88.75 85 ASP A N 1
ATOM 703 C CA . ASP A 1 85 ? -2.708 10.300 11.780 1.00 88.75 85 ASP A CA 1
ATOM 704 C C . ASP A 1 85 ? -2.887 9.961 10.298 1.00 88.75 85 ASP A C 1
ATOM 706 O O . ASP A 1 85 ? -3.940 10.239 9.729 1.00 88.75 85 ASP A O 1
ATOM 710 N N . ALA A 1 86 ? -1.949 9.218 9.705 1.00 87.88 86 ALA A N 1
ATOM 711 C CA . ALA A 1 86 ? -2.121 8.661 8.367 1.00 87.88 86 ALA A CA 1
ATOM 712 C C . ALA A 1 86 ? -3.353 7.742 8.276 1.00 87.88 86 ALA A C 1
ATOM 714 O O . ALA A 1 86 ? -4.116 7.814 7.310 1.00 87.88 86 ALA A O 1
ATOM 715 N N . PHE A 1 87 ? -3.598 6.907 9.294 1.00 87.00 87 PHE A N 1
ATOM 716 C CA . PHE A 1 87 ? -4.790 6.060 9.335 1.00 87.00 87 PHE A CA 1
ATOM 717 C C . PHE A 1 87 ? -6.086 6.869 9.491 1.00 87.00 87 PHE A C 1
ATOM 719 O O . PHE A 1 87 ? -7.080 6.541 8.841 1.00 87.00 87 PHE A O 1
ATOM 726 N N . LYS A 1 88 ? -6.090 7.938 10.299 1.00 90.06 88 LYS A N 1
ATOM 727 C CA . LYS A 1 88 ? -7.237 8.860 10.402 1.00 90.06 88 LYS A CA 1
ATOM 728 C C . LYS A 1 88 ? -7.573 9.471 9.042 1.00 90.06 88 LYS A C 1
ATOM 730 O O . LYS A 1 88 ? -8.725 9.406 8.619 1.00 90.06 88 LYS A O 1
ATOM 735 N N . THR A 1 89 ? -6.570 9.990 8.334 1.00 90.25 89 THR A N 1
ATOM 736 C CA . THR A 1 89 ? -6.737 10.566 6.990 1.00 90.25 89 THR A CA 1
ATOM 737 C C . THR A 1 89 ? -7.264 9.533 5.999 1.00 90.25 89 THR A C 1
ATOM 739 O O . THR A 1 89 ? -8.206 9.812 5.253 1.00 90.25 89 THR A O 1
ATOM 742 N N . PHE A 1 90 ? -6.709 8.317 6.021 1.00 87.56 90 PHE A N 1
ATOM 743 C CA . PHE A 1 90 ? -7.195 7.204 5.208 1.00 87.56 90 PHE A CA 1
ATOM 744 C C . PHE A 1 90 ? -8.672 6.902 5.484 1.00 87.56 90 PHE A C 1
ATOM 746 O O . PHE A 1 90 ? -9.462 6.827 4.542 1.00 87.56 90 PHE A O 1
ATOM 753 N N . LYS A 1 91 ? -9.058 6.772 6.760 1.00 86.19 91 LYS A N 1
ATOM 754 C CA . LYS A 1 91 ? -10.445 6.514 7.163 1.00 86.19 91 LYS A CA 1
ATOM 755 C C . LYS A 1 91 ? -11.375 7.591 6.608 1.00 86.19 91 LYS A C 1
ATOM 757 O O . LYS A 1 91 ? -12.278 7.244 5.859 1.00 86.19 91 LYS A O 1
ATOM 762 N N . VAL A 1 92 ? -11.112 8.869 6.887 1.00 88.25 92 VAL A N 1
ATOM 763 C CA . VAL A 1 92 ? -11.948 9.984 6.403 1.00 88.25 92 VAL A CA 1
ATOM 764 C C . VAL A 1 92 ? -12.074 9.960 4.878 1.00 88.25 92 VAL A C 1
ATOM 766 O O . VAL A 1 92 ? -13.176 10.050 4.343 1.00 88.25 92 VAL A O 1
ATOM 769 N N . THR A 1 93 ? -10.961 9.763 4.167 1.00 86.81 93 THR A N 1
ATOM 770 C CA . THR A 1 93 ? -10.950 9.702 2.696 1.00 86.81 93 THR A CA 1
ATOM 771 C C . THR A 1 93 ? -11.837 8.576 2.163 1.00 86.81 93 THR A C 1
ATOM 773 O O . THR A 1 93 ? -12.569 8.762 1.192 1.00 86.81 93 THR A O 1
ATOM 776 N N . ILE A 1 94 ? -11.772 7.401 2.785 1.00 82.94 94 ILE A N 1
ATOM 777 C CA . ILE A 1 94 ? -12.557 6.231 2.392 1.00 82.94 94 ILE A CA 1
ATOM 778 C C . ILE A 1 94 ? -14.040 6.405 2.725 1.00 82.94 94 ILE A C 1
ATOM 780 O O . ILE A 1 94 ? -14.890 6.063 1.904 1.00 82.94 94 ILE A O 1
ATOM 784 N N . GLU A 1 95 ? -14.359 6.959 3.892 1.00 84.12 95 GLU A N 1
ATOM 785 C CA . GLU A 1 95 ? -15.742 7.222 4.296 1.00 84.12 95 GLU A CA 1
ATOM 786 C C . GLU A 1 95 ? -16.412 8.245 3.377 1.00 84.12 95 GLU A C 1
ATOM 788 O O . GLU A 1 95 ? -17.560 8.043 2.985 1.00 84.12 95 GLU A O 1
ATOM 793 N N . LEU A 1 96 ? -15.679 9.282 2.956 1.00 84.94 96 LEU A N 1
ATOM 794 C CA . LEU A 1 96 ? -16.157 10.259 1.978 1.00 84.94 96 LEU A CA 1
ATOM 795 C C . LEU A 1 96 ? -16.373 9.631 0.596 1.00 84.94 96 LEU A C 1
ATOM 797 O O . LEU A 1 96 ? -17.425 9.826 -0.005 1.00 84.94 96 LEU A O 1
ATOM 801 N N . LYS A 1 97 ? -15.404 8.851 0.097 1.00 82.00 97 LYS A N 1
ATOM 802 C CA . LYS A 1 97 ? -15.476 8.26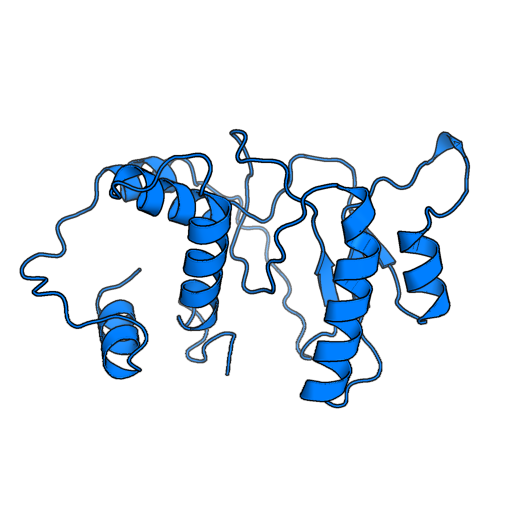1 -1.252 1.00 82.00 97 LYS A CA 1
ATOM 803 C C . LYS A 1 97 ? -16.526 7.162 -1.389 1.00 82.00 97 LYS A C 1
ATOM 805 O O . LYS A 1 97 ? -17.075 6.998 -2.471 1.00 82.00 97 LYS A O 1
ATOM 810 N N . LEU A 1 98 ? -16.766 6.383 -0.334 1.00 77.88 98 LEU A N 1
ATOM 811 C CA . LEU A 1 98 ? -17.606 5.180 -0.401 1.00 77.88 98 LEU A CA 1
ATOM 812 C C . LEU A 1 98 ? -18.886 5.279 0.441 1.00 77.88 98 LEU A C 1
ATOM 814 O O . LEU A 1 98 ? -19.652 4.3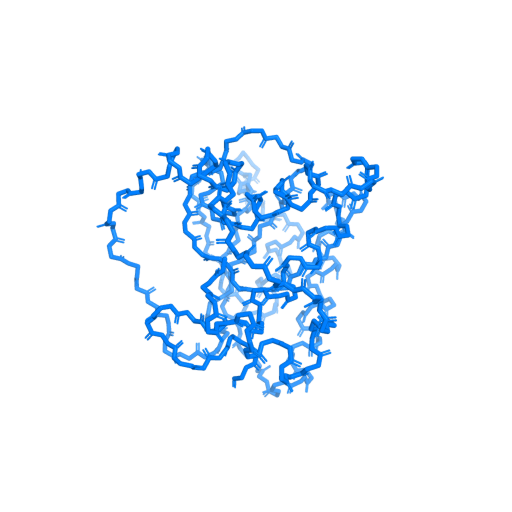19 0.482 1.00 77.88 98 LEU A O 1
ATOM 818 N N . SER A 1 99 ? -19.122 6.405 1.128 1.00 71.69 99 SER A N 1
ATOM 819 C CA . SER A 1 99 ? -20.277 6.625 2.022 1.00 71.69 99 SER A CA 1
ATOM 820 C C . SER A 1 99 ? -20.486 5.502 3.055 1.00 71.69 99 SER A C 1
ATOM 822 O O . SER A 1 99 ? -21.604 5.215 3.485 1.00 71.69 99 SER A O 1
ATOM 824 N N . MET A 1 100 ? -19.401 4.840 3.466 1.00 67.50 100 MET A N 1
ATOM 825 C CA . MET A 1 100 ? -19.426 3.725 4.413 1.00 67.50 100 MET A CA 1
ATOM 826 C C . MET A 1 100 ? -19.144 4.21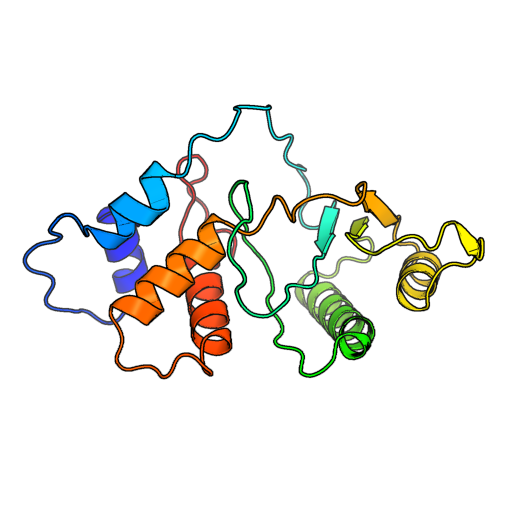4 5.831 1.00 67.50 100 MET A C 1
ATOM 828 O O . MET A 1 100 ? -18.225 4.991 6.036 1.00 67.50 100 MET A O 1
ATOM 832 N N . LYS A 1 101 ? -19.890 3.710 6.823 1.00 63.19 101 LYS A N 1
ATOM 833 C CA . LYS A 1 101 ? -19.719 4.078 8.247 1.00 63.19 101 LYS A CA 1
ATOM 834 C C . LYS A 1 101 ? -19.071 2.994 9.114 1.00 63.19 101 LYS A C 1
ATOM 836 O O . LYS A 1 101 ? -18.786 3.231 10.282 1.00 63.19 101 LYS A O 1
ATOM 841 N N . ARG A 1 102 ? -18.896 1.774 8.591 1.00 64.31 102 ARG A N 1
ATOM 842 C CA . ARG A 1 102 ? -18.417 0.618 9.368 1.00 64.31 102 ARG A CA 1
ATOM 843 C C . ARG A 1 102 ? -17.325 -0.123 8.615 1.00 64.31 102 ARG A C 1
ATOM 845 O O . ARG A 1 102 ? -17.581 -0.734 7.582 1.00 64.31 102 ARG A O 1
ATOM 852 N N . ILE A 1 103 ? -16.122 -0.056 9.169 1.00 68.31 103 ILE A N 1
ATOM 853 C CA . ILE A 1 103 ? -14.910 -0.689 8.660 1.00 68.31 103 ILE A CA 1
ATOM 854 C C . ILE A 1 103 ? -14.386 -1.601 9.768 1.00 68.31 103 ILE A C 1
ATOM 856 O O . ILE A 1 103 ? -14.208 -1.139 10.890 1.00 68.31 103 ILE A O 1
ATOM 860 N N . GLY A 1 104 ? -14.122 -2.874 9.473 1.00 69.12 104 GLY A N 1
ATOM 861 C CA . GLY A 1 104 ? -13.349 -3.739 10.371 1.00 69.12 104 GLY A CA 1
ATOM 862 C C . GLY A 1 104 ? -11.851 -3.557 10.125 1.00 69.12 104 GLY A C 1
ATOM 863 O O . GLY A 1 104 ? -11.436 -3.366 8.979 1.00 69.12 104 GLY A O 1
ATOM 864 N N . CYS A 1 105 ? -11.012 -3.634 11.160 1.00 69.38 105 CYS A N 1
ATOM 865 C CA . CYS A 1 105 ? -9.564 -3.453 11.010 1.00 69.38 105 CYS A CA 1
ATOM 866 C C . CYS A 1 105 ? -8.792 -4.611 11.646 1.00 69.38 105 CYS A C 1
ATOM 868 O O . CYS A 1 105 ? -8.907 -4.882 12.834 1.00 69.38 105 CYS A O 1
ATOM 870 N N . LYS A 1 106 ? -7.947 -5.283 10.864 1.00 69.38 106 LYS A N 1
ATOM 871 C CA . LYS A 1 106 ? -6.916 -6.184 11.373 1.00 69.38 106 LYS A CA 1
ATOM 872 C C . LYS A 1 106 ? -5.609 -5.416 11.476 1.00 69.38 106 LYS A C 1
ATOM 874 O O . LYS A 1 106 ? -5.032 -5.042 10.452 1.00 69.38 106 LYS A O 1
ATOM 879 N N . PHE A 1 107 ? -5.157 -5.197 12.702 1.00 66.94 107 PHE A N 1
ATOM 880 C CA . PHE A 1 107 ? -3.998 -4.375 13.011 1.00 66.94 107 PHE A CA 1
ATOM 881 C C . PHE A 1 107 ? -2.825 -5.243 13.469 1.00 66.94 107 PHE A C 1
ATOM 883 O O . PHE A 1 107 ? -2.901 -5.941 14.479 1.00 66.94 107 PHE A O 1
ATOM 890 N N . ASN A 1 108 ? -1.710 -5.162 12.739 1.00 60.31 108 ASN A N 1
ATOM 891 C CA . ASN A 1 108 ? -0.435 -5.784 13.113 1.00 60.31 108 ASN A CA 1
ATOM 892 C C . ASN A 1 108 ? 0.394 -4.871 14.035 1.00 60.31 108 ASN A C 1
ATOM 894 O O . ASN A 1 108 ? 1.577 -4.630 13.789 1.00 60.31 108 ASN A O 1
ATOM 898 N N . GLY A 1 109 ? -0.219 -4.310 15.073 1.00 54.66 109 GLY A N 1
ATOM 899 C CA . GLY A 1 109 ? 0.527 -3.627 16.127 1.00 54.66 109 GLY A CA 1
ATOM 900 C C . GLY A 1 109 ? 0.798 -4.547 17.300 1.00 54.66 109 GLY A C 1
ATOM 901 O O . GLY A 1 109 ? 0.029 -5.464 17.570 1.00 54.66 109 GLY A O 1
ATOM 902 N N . MET A 1 110 ? 1.887 -4.272 18.016 1.00 49.91 110 MET A N 1
ATOM 903 C CA . MET A 1 110 ? 2.153 -4.921 19.293 1.00 49.91 110 MET A CA 1
ATOM 904 C C . MET A 1 110 ? 1.062 -4.487 20.272 1.00 49.91 110 MET A C 1
ATOM 906 O O . MET A 1 110 ? 0.945 -3.307 20.608 1.00 49.91 110 MET A O 1
ATOM 910 N N . TYR A 1 111 ? 0.232 -5.439 20.685 1.00 48.88 111 TYR A N 1
ATOM 911 C CA . TYR A 1 111 ? -0.462 -5.330 21.954 1.00 48.88 111 TYR A CA 1
ATOM 912 C C . TYR A 1 111 ? 0.635 -5.366 23.022 1.00 48.88 111 TYR A C 1
ATOM 914 O O . TYR A 1 111 ? 1.368 -6.349 23.122 1.00 48.88 111 TYR A O 1
ATOM 922 N N . ASN A 1 112 ? 0.832 -4.262 23.743 1.00 50.34 112 ASN A N 1
ATOM 923 C CA . ASN A 1 112 ? 1.758 -4.253 24.869 1.00 50.34 112 ASN A CA 1
ATOM 924 C C . ASN A 1 112 ? 1.101 -5.047 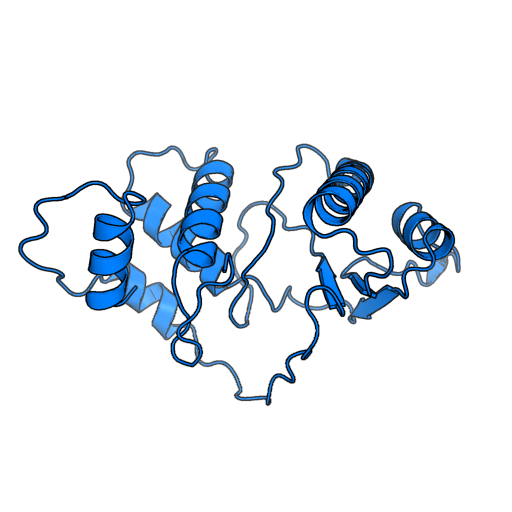26.004 1.00 50.34 112 ASN A C 1
ATOM 926 O O . ASN A 1 112 ? 0.363 -4.487 26.814 1.00 50.34 112 ASN A O 1
ATOM 930 N N . GLU A 1 113 ? 1.356 -6.357 26.039 1.00 45.59 113 GLU A N 1
ATOM 931 C CA . GLU A 1 113 ? 0.869 -7.267 27.088 1.00 45.59 113 GLU A CA 1
ATOM 932 C C . GLU A 1 113 ? 1.322 -6.836 28.491 1.00 45.59 113 GLU A C 1
ATOM 934 O O . GLU A 1 113 ? 0.612 -7.080 29.463 1.00 45.59 113 GLU A O 1
ATOM 939 N N . ILE A 1 114 ? 2.457 -6.133 28.578 1.00 45.59 114 ILE A N 1
ATOM 940 C CA . ILE A 1 114 ? 3.081 -5.681 29.828 1.00 45.59 114 ILE A CA 1
ATOM 941 C C . ILE A 1 114 ? 2.218 -4.632 30.552 1.00 45.59 114 ILE A C 1
ATOM 943 O O . ILE A 1 114 ? 2.018 -4.732 31.758 1.00 45.59 114 ILE A O 1
ATOM 947 N N . ASP A 1 115 ? 1.638 -3.668 29.828 1.00 49.22 115 ASP A N 1
ATOM 948 C CA . ASP A 1 115 ? 0.973 -2.510 30.451 1.00 49.22 115 ASP A CA 1
ATOM 949 C C . ASP A 1 115 ? -0.555 -2.644 30.543 1.00 49.22 115 ASP A C 1
ATOM 951 O O . ASP A 1 115 ? -1.216 -1.750 31.076 1.00 49.22 115 ASP A O 1
ATOM 955 N N . ARG A 1 116 ? -1.146 -3.707 29.963 1.00 51.88 116 ARG A N 1
ATOM 956 C CA . ARG A 1 116 ? -2.611 -3.904 29.823 1.00 51.88 116 ARG A CA 1
ATOM 957 C C . ARG A 1 116 ? -3.369 -2.666 29.300 1.00 51.88 116 ARG A C 1
ATOM 959 O O . ARG A 1 116 ? -4.570 -2.520 29.521 1.00 51.88 116 ARG A O 1
ATOM 966 N N . LYS A 1 117 ? -2.684 -1.752 28.603 1.00 56.62 117 LYS A N 1
ATOM 967 C CA . LYS A 1 117 ? -3.242 -0.498 28.083 1.00 56.62 117 LYS A CA 1
ATOM 968 C C . LYS A 1 117 ? -3.157 -0.484 26.567 1.00 56.62 117 LYS A C 1
ATOM 970 O O . LYS A 1 117 ? -2.096 -0.657 25.974 1.00 56.62 117 LYS A O 1
ATOM 975 N N . PHE A 1 118 ? -4.290 -0.204 25.931 1.00 62.47 118 PHE A N 1
ATOM 976 C CA . PHE A 1 118 ? -4.338 0.049 24.499 1.00 62.47 118 PHE A CA 1
ATOM 977 C C . PHE A 1 118 ? -3.462 1.265 24.156 1.00 62.47 118 PHE A C 1
ATOM 979 O O . PHE A 1 118 ? -3.612 2.348 24.736 1.00 62.47 118 PHE A O 1
ATOM 986 N N . GLY A 1 119 ? -2.548 1.098 23.198 1.00 75.38 119 GLY A N 1
ATOM 987 C CA . GLY A 1 119 ? -1.810 2.217 22.616 1.00 75.38 119 GLY A CA 1
ATOM 988 C C . GLY A 1 119 ? -2.756 3.227 21.941 1.00 75.38 119 GLY A C 1
ATOM 989 O O . GLY A 1 119 ? -3.918 2.896 21.685 1.00 75.38 119 GLY A O 1
ATOM 990 N N . PRO A 1 120 ? -2.282 4.442 21.610 1.00 81.81 120 PRO A N 1
ATOM 991 C CA . PRO A 1 120 ? -3.107 5.504 21.020 1.00 81.81 120 PRO A CA 1
ATOM 992 C C . PRO A 1 120 ? -3.906 5.042 19.794 1.00 81.81 120 PRO A C 1
ATOM 994 O O . PRO A 1 120 ? -5.069 5.393 19.631 1.00 81.81 120 PRO A O 1
ATOM 997 N N . PHE A 1 121 ? -3.297 4.182 18.973 1.00 80.62 121 PHE A N 1
ATOM 998 C CA . PHE A 1 121 ? -3.927 3.616 17.785 1.00 80.62 121 PHE A CA 1
ATOM 999 C C . PHE A 1 121 ? -5.112 2.705 18.122 1.00 80.62 121 PHE A C 1
ATOM 1001 O O . PHE A 1 121 ? -6.183 2.829 17.541 1.00 80.62 121 PHE A O 1
ATOM 1008 N N . ALA A 1 122 ? -4.942 1.805 19.089 1.00 80.25 122 ALA A N 1
ATOM 1009 C CA . ALA A 1 122 ? -5.994 0.879 19.489 1.00 80.25 122 ALA A CA 1
ATOM 1010 C C . ALA A 1 122 ? -7.161 1.591 20.192 1.00 80.25 122 ALA A C 1
ATOM 1012 O O . ALA A 1 122 ? -8.312 1.223 19.966 1.00 80.25 122 ALA A O 1
ATOM 1013 N N . ARG A 1 123 ? -6.878 2.641 20.979 1.00 84.88 123 ARG A N 1
ATOM 1014 C CA . ARG A 1 123 ? -7.920 3.516 21.546 1.00 84.88 123 ARG A CA 1
ATOM 1015 C C . ARG A 1 123 ? -8.740 4.178 20.447 1.00 84.88 123 ARG A C 1
ATOM 1017 O O . ARG A 1 123 ? -9.949 4.012 20.428 1.00 84.88 123 ARG A O 1
ATOM 1024 N N . PHE A 1 124 ? -8.076 4.795 19.472 1.00 87.00 124 PHE A N 1
ATOM 1025 C CA . PHE A 1 124 ? -8.756 5.421 18.341 1.00 87.00 124 PHE A CA 1
ATOM 1026 C C . PHE A 1 124 ? -9.668 4.448 17.573 1.00 87.00 124 PHE A C 1
ATOM 1028 O O . PHE A 1 124 ? -10.794 4.806 17.231 1.00 87.00 124 PHE A O 1
ATOM 1035 N N . LEU A 1 125 ? -9.213 3.212 17.320 1.00 85.19 125 LEU A N 1
ATOM 1036 C CA . LEU A 1 125 ? -10.052 2.190 16.681 1.00 85.19 125 LEU A CA 1
ATOM 1037 C C . LEU A 1 125 ? -11.304 1.894 17.515 1.00 85.19 125 LEU A C 1
ATOM 1039 O O . LEU A 1 125 ? -12.406 1.898 16.970 1.00 85.19 125 LEU A O 1
ATOM 1043 N N . LYS A 1 126 ? -11.139 1.697 18.828 1.00 84.06 126 LYS A N 1
ATOM 1044 C CA . LYS A 1 126 ? -12.251 1.455 19.753 1.00 84.06 126 LYS A CA 1
ATOM 1045 C C . LYS A 1 126 ? -13.243 2.622 19.765 1.00 84.06 126 LYS A C 1
ATOM 1047 O O . LYS A 1 126 ? -14.440 2.379 19.645 1.00 84.06 126 LYS A O 1
ATOM 1052 N N . ASP A 1 127 ? -12.755 3.858 19.842 1.00 88.25 127 ASP A N 1
ATOM 1053 C CA . ASP A 1 127 ? -13.584 5.073 19.863 1.00 88.25 127 ASP A CA 1
ATOM 1054 C C . ASP A 1 127 ? -14.368 5.250 18.551 1.00 88.25 127 ASP A C 1
ATOM 1056 O O . ASP A 1 127 ? -15.495 5.736 18.545 1.00 88.25 127 ASP A O 1
ATOM 1060 N N . CYS A 1 128 ? -13.811 4.779 17.432 1.00 85.00 128 CYS A N 1
ATOM 1061 C CA . CYS A 1 128 ? -14.494 4.736 16.138 1.00 85.00 128 CYS A CA 1
ATOM 1062 C C . CYS A 1 128 ? -15.471 3.554 15.982 1.00 85.00 128 CYS A C 1
ATOM 1064 O O . CYS A 1 128 ? -16.049 3.393 14.905 1.00 85.00 128 CYS A O 1
ATOM 1066 N N . GLY A 1 129 ? -15.614 2.686 16.991 1.00 84.12 129 GLY A N 1
ATOM 1067 C CA . GLY A 1 129 ? -16.393 1.448 16.894 1.00 84.12 129 GLY A CA 1
ATOM 1068 C C . GLY A 1 129 ? -15.801 0.419 15.920 1.00 84.12 129 GLY A C 1
ATOM 1069 O O . GLY A 1 129 ? -16.533 -0.413 15.383 1.00 84.12 129 GLY A O 1
ATOM 1070 N N . ILE A 1 130 ? -14.494 0.492 15.653 1.00 84.06 130 ILE A N 1
ATOM 1071 C CA . ILE A 1 130 ? -13.774 -0.427 14.768 1.00 84.06 130 ILE A CA 1
ATOM 1072 C C . ILE A 1 130 ? -13.234 -1.590 15.598 1.00 84.06 130 ILE A C 1
ATOM 1074 O O . ILE A 1 130 ? -12.357 -1.419 16.446 1.00 84.06 130 ILE A O 1
ATOM 1078 N N . GLU A 1 131 ? -13.720 -2.794 15.310 1.00 78.56 131 GLU A N 1
ATOM 1079 C CA . GLU A 1 131 ? -13.212 -4.011 15.935 1.00 78.56 131 GLU A CA 1
ATOM 1080 C C . GLU A 1 131 ? -11.796 -4.315 15.425 1.00 78.56 131 GLU A C 1
ATOM 1082 O O . GLU A 1 131 ? -11.583 -4.590 14.238 1.00 78.56 131 GLU A O 1
ATOM 1087 N N . ALA A 1 132 ? -10.822 -4.225 16.334 1.00 77.12 132 ALA A N 1
ATOM 1088 C CA . ALA A 1 132 ? -9.423 -4.500 16.056 1.00 77.12 132 ALA A CA 1
ATOM 1089 C C . ALA A 1 132 ? -9.128 -5.998 16.204 1.00 77.12 132 ALA A C 1
ATOM 1091 O O . ALA A 1 132 ? -9.170 -6.547 17.303 1.00 77.12 132 ALA A O 1
ATOM 1092 N N . GLN A 1 133 ? -8.766 -6.655 15.103 1.00 75.75 133 GLN A N 1
ATOM 1093 C CA . GLN A 1 133 ? -8.215 -8.009 15.141 1.00 75.75 133 GLN A CA 1
ATOM 1094 C C . GLN A 1 133 ? -6.690 -7.929 15.234 1.00 75.75 133 GLN A C 1
ATOM 1096 O O . GLN A 1 133 ? -6.043 -7.407 14.325 1.00 75.75 133 GLN A O 1
ATOM 1101 N N . TYR A 1 134 ? -6.107 -8.464 16.303 1.00 70.56 134 TYR A N 1
ATOM 1102 C CA . TYR A 1 134 ? -4.655 -8.522 16.469 1.00 70.56 134 TYR A CA 1
ATOM 1103 C C . TYR A 1 134 ? -4.114 -9.838 15.914 1.00 70.56 134 TYR A C 1
ATOM 1105 O O . TYR A 1 134 ? -4.714 -10.901 16.075 1.00 70.56 134 TYR A O 1
ATOM 1113 N N . THR A 1 135 ? -2.981 -9.770 15.225 1.00 62.31 135 THR A N 1
ATOM 1114 C CA . THR A 1 135 ? -2.271 -10.957 14.733 1.00 62.31 135 THR A CA 1
ATOM 1115 C C . THR A 1 135 ? -1.032 -11.170 15.592 1.00 62.31 135 THR A C 1
ATOM 1117 O O . THR A 1 135 ? -0.363 -10.191 15.917 1.00 62.31 135 THR A O 1
ATOM 1120 N N . MET A 1 136 ? -0.725 -12.422 15.960 1.00 50.72 136 MET A N 1
ATOM 1121 C CA . MET A 1 136 ? 0.453 -12.719 16.787 1.00 50.72 136 MET A CA 1
ATOM 1122 C C . MET A 1 136 ? 1.737 -12.118 16.186 1.00 50.72 136 MET A C 1
ATOM 1124 O O . MET A 1 136 ? 1.885 -12.121 14.956 1.00 50.72 136 MET A O 1
ATOM 1128 N N . PRO A 1 137 ? 2.681 -11.656 17.030 1.00 43.56 137 PRO A N 1
ATOM 1129 C CA . PRO A 1 137 ? 3.979 -11.190 16.570 1.00 43.56 137 PRO A CA 1
ATOM 1130 C C . PRO A 1 137 ? 4.700 -12.303 15.800 1.00 43.56 137 PRO A C 1
ATOM 1132 O O . PRO A 1 137 ? 4.943 -13.393 16.306 1.00 43.56 137 PRO A O 1
ATOM 1135 N N . GLY A 1 138 ? 5.024 -12.024 14.543 1.00 47.06 138 GLY A N 1
ATOM 1136 C CA . GLY A 1 138 ? 5.697 -12.942 13.634 1.00 47.06 138 GLY A CA 1
ATOM 1137 C C . GLY A 1 138 ? 6.033 -12.239 12.322 1.00 47.06 138 GLY A C 1
ATOM 1138 O O . GLY A 1 138 ? 5.500 -11.164 12.037 1.00 47.06 138 GLY A O 1
ATOM 1139 N N . ILE A 1 139 ? 6.941 -12.837 11.539 1.00 43.97 139 ILE A N 1
ATOM 1140 C CA . ILE A 1 139 ? 7.459 -12.311 10.260 1.00 43.97 139 ILE A CA 1
ATOM 1141 C C . ILE A 1 139 ? 6.303 -11.712 9.446 1.00 43.97 139 ILE A C 1
ATOM 1143 O O . ILE A 1 139 ? 5.337 -12.432 9.204 1.00 43.97 139 ILE A O 1
ATOM 1147 N N . PRO A 1 140 ? 6.363 -10.441 9.003 1.00 48.22 140 PRO A N 1
ATOM 1148 C CA . PRO A 1 140 ? 5.259 -9.793 8.300 1.00 48.22 140 PRO A CA 1
ATOM 1149 C C . PRO A 1 140 ? 4.877 -10.616 7.066 1.00 48.22 140 PRO A C 1
ATOM 1151 O O . PRO A 1 140 ? 5.593 -10.639 6.068 1.00 48.22 140 PRO A O 1
ATOM 1154 N N . GLN A 1 141 ? 3.755 -11.335 7.138 1.00 52.53 141 GLN A N 1
ATOM 1155 C CA . GLN A 1 141 ? 3.438 -12.393 6.173 1.00 52.53 141 GLN A CA 1
ATOM 1156 C C . GLN A 1 141 ? 2.771 -11.888 4.880 1.00 52.53 141 GLN A C 1
ATOM 1158 O O . GLN A 1 141 ? 2.269 -12.689 4.100 1.00 52.53 141 GLN A O 1
ATOM 1163 N N . ARG A 1 142 ? 2.655 -10.573 4.639 1.00 56.69 142 ARG A N 1
ATOM 1164 C CA . ARG A 1 142 ? 1.697 -10.073 3.627 1.00 56.69 142 ARG A CA 1
ATOM 1165 C C . ARG A 1 142 ? 2.215 -9.102 2.572 1.00 56.69 142 ARG A C 1
ATOM 1167 O O . ARG A 1 142 ? 1.414 -8.567 1.828 1.00 56.69 142 ARG A O 1
ATOM 1174 N N . ASN A 1 143 ? 3.524 -8.915 2.399 1.00 62.88 143 ASN A N 1
ATOM 1175 C CA . ASN A 1 143 ? 4.011 -7.865 1.487 1.00 62.88 143 ASN A CA 1
ATOM 1176 C C . ASN A 1 143 ? 4.980 -8.365 0.408 1.00 62.88 143 ASN A C 1
ATOM 1178 O O . ASN A 1 143 ? 5.564 -7.562 -0.314 1.00 62.88 143 ASN A O 1
ATOM 1182 N N . ARG A 1 144 ? 5.143 -9.682 0.242 1.00 67.19 144 ARG A N 1
ATOM 1183 C CA . ARG A 1 144 ? 6.189 -10.239 -0.626 1.00 67.19 144 ARG A CA 1
ATOM 1184 C C . ARG A 1 144 ? 6.069 -9.811 -2.084 1.00 67.19 144 ARG A C 1
ATOM 1186 O O . ARG A 1 144 ? 7.060 -9.421 -2.684 1.00 67.19 144 ARG A O 1
ATOM 1193 N N . THR A 1 145 ? 4.873 -9.923 -2.664 1.00 70.81 145 THR A N 1
ATOM 1194 C CA . THR A 1 145 ? 4.666 -9.623 -4.094 1.00 70.81 145 THR A CA 1
ATOM 1195 C C . THR A 1 145 ? 4.999 -8.164 -4.386 1.00 70.81 145 THR A C 1
ATOM 1197 O O . THR A 1 145 ? 5.739 -7.878 -5.322 1.00 70.81 145 THR A O 1
ATOM 1200 N N . LEU A 1 146 ? 4.513 -7.271 -3.523 1.00 75.69 146 LEU A N 1
ATOM 1201 C CA . LEU A 1 146 ? 4.761 -5.839 -3.584 1.00 75.69 146 LEU A CA 1
ATOM 1202 C C . LEU A 1 146 ? 6.264 -5.537 -3.468 1.00 75.69 146 LEU A C 1
ATOM 1204 O O . LEU A 1 146 ? 6.834 -4.912 -4.352 1.00 75.69 146 LEU A O 1
ATOM 1208 N N . ILE A 1 147 ? 6.935 -6.065 -2.441 1.00 76.69 147 ILE A N 1
ATOM 1209 C CA . ILE A 1 147 ? 8.367 -5.821 -2.207 1.00 76.69 147 ILE A CA 1
ATOM 1210 C C . ILE A 1 147 ? 9.242 -6.425 -3.314 1.00 76.69 147 ILE A C 1
ATOM 1212 O O . ILE A 1 147 ? 10.229 -5.817 -3.715 1.00 76.69 147 ILE A O 1
ATOM 1216 N N . ASN A 1 148 ? 8.880 -7.591 -3.852 1.00 76.50 148 ASN A N 1
ATOM 1217 C CA . ASN A 1 148 ? 9.589 -8.194 -4.978 1.00 76.50 148 ASN A CA 1
ATOM 1218 C C . ASN A 1 148 ? 9.481 -7.339 -6.244 1.00 76.50 148 ASN A C 1
ATOM 1220 O O . ASN A 1 148 ? 10.477 -7.176 -6.941 1.00 76.50 148 ASN A O 1
ATOM 1224 N N . MET A 1 149 ? 8.302 -6.786 -6.539 1.00 80.31 149 MET A N 1
ATOM 1225 C CA . MET A 1 149 ? 8.136 -5.879 -7.675 1.00 80.31 149 MET A CA 1
ATOM 1226 C C . MET A 1 149 ? 8.921 -4.582 -7.473 1.00 80.31 149 MET A C 1
ATOM 1228 O O . MET A 1 149 ? 9.604 -4.167 -8.401 1.00 80.31 149 MET A O 1
ATOM 1232 N N . VAL A 1 150 ? 8.926 -4.014 -6.261 1.00 81.19 150 VAL A N 1
ATOM 1233 C CA . VAL A 1 150 ? 9.774 -2.855 -5.937 1.00 81.19 150 VAL A CA 1
ATOM 1234 C C . VAL A 1 150 ? 11.250 -3.169 -6.171 1.00 81.19 150 VAL A C 1
ATOM 1236 O O . VAL A 1 150 ? 11.948 -2.372 -6.783 1.00 81.19 150 VAL A O 1
ATOM 1239 N N . ARG A 1 151 ? 11.729 -4.347 -5.754 1.00 80.06 151 ARG A N 1
ATOM 1240 C CA . ARG A 1 151 ? 13.114 -4.777 -6.010 1.00 80.06 151 ARG A CA 1
ATOM 1241 C C . ARG A 1 151 ? 13.422 -4.916 -7.494 1.00 80.06 151 ARG A C 1
ATOM 1243 O O . ARG A 1 151 ? 14.471 -4.452 -7.912 1.00 80.06 151 ARG A O 1
ATOM 1250 N N . CYS A 1 152 ? 12.523 -5.528 -8.266 1.00 80.25 152 CYS A N 1
ATOM 1251 C CA . CYS A 1 152 ? 12.699 -5.666 -9.714 1.00 80.25 152 CYS A CA 1
ATOM 1252 C C . CYS A 1 152 ? 12.678 -4.300 -10.414 1.00 80.25 152 CYS A C 1
ATOM 1254 O O . CYS A 1 152 ? 13.443 -4.075 -11.341 1.00 80.25 152 CYS A O 1
ATOM 1256 N N . MET A 1 153 ? 11.823 -3.374 -9.969 1.00 81.38 153 MET A N 1
ATOM 1257 C CA . MET A 1 153 ? 11.822 -2.002 -10.480 1.00 81.38 153 MET A CA 1
ATOM 1258 C C . MET A 1 153 ? 13.143 -1.303 -10.168 1.00 81.38 153 MET A C 1
ATOM 1260 O O . MET A 1 153 ? 13.746 -0.739 -11.070 1.00 81.38 153 MET A O 1
ATOM 1264 N N . LEU A 1 154 ? 13.617 -1.385 -8.922 1.00 82.56 154 LEU A N 1
ATOM 1265 C CA . LEU A 1 154 ? 14.868 -0.749 -8.516 1.00 82.56 154 LEU A CA 1
ATOM 1266 C C . LEU A 1 154 ? 16.088 -1.358 -9.222 1.00 82.56 154 LEU A C 1
ATOM 1268 O O . LEU A 1 154 ? 16.963 -0.601 -9.620 1.00 82.56 154 LEU A O 1
ATOM 1272 N N . SER A 1 155 ? 16.138 -2.681 -9.433 1.00 80.38 155 SER A N 1
ATOM 1273 C CA . SER A 1 155 ? 17.275 -3.346 -10.096 1.00 80.38 155 SER A CA 1
ATOM 1274 C C . SER A 1 155 ? 17.417 -2.994 -11.577 1.00 80.38 155 SER A C 1
ATOM 1276 O O . SER A 1 155 ? 18.523 -3.034 -12.104 1.00 80.38 155 SER A O 1
ATOM 1278 N N . HIS A 1 156 ? 16.315 -2.636 -12.238 1.00 76.12 156 HIS A N 1
ATOM 1279 C CA . HIS A 1 156 ? 16.286 -2.269 -13.655 1.00 76.12 156 HIS A CA 1
ATOM 1280 C C . HIS A 1 156 ? 16.104 -0.762 -13.890 1.00 76.12 156 HIS A C 1
ATOM 1282 O O . HIS A 1 156 ? 15.883 -0.341 -15.024 1.00 76.12 156 HIS A O 1
ATOM 1288 N N . SER A 1 157 ? 16.183 0.056 -12.840 1.00 77.25 157 SER A N 1
ATOM 1289 C CA . SER A 1 157 ? 16.052 1.511 -12.937 1.00 77.25 157 SER A CA 1
ATOM 1290 C C . SER A 1 157 ? 17.341 2.210 -12.522 1.00 77.25 157 SER A C 1
ATOM 1292 O O . SER A 1 157 ? 18.096 1.700 -11.702 1.00 77.25 157 SER A O 1
ATOM 1294 N N . THR A 1 158 ? 17.546 3.430 -13.011 1.00 77.62 158 THR A N 1
ATOM 1295 C CA . THR A 1 158 ? 18.594 4.344 -12.523 1.00 77.62 158 THR A CA 1
ATOM 1296 C C . THR A 1 158 ? 18.203 5.047 -11.214 1.00 77.62 158 THR A C 1
ATOM 1298 O O . THR A 1 158 ? 18.898 5.953 -10.756 1.00 77.62 158 THR A O 1
ATOM 1301 N N . ILE A 1 159 ? 17.078 4.659 -10.604 1.00 73.06 159 ILE A N 1
ATOM 1302 C CA . ILE A 1 159 ? 16.539 5.292 -9.402 1.00 73.06 159 ILE A CA 1
ATOM 1303 C C . ILE A 1 159 ? 17.416 4.932 -8.200 1.00 73.06 159 ILE A C 1
ATOM 1305 O O . ILE A 1 159 ? 17.663 3.763 -7.905 1.00 73.06 159 ILE A O 1
ATOM 1309 N N . LEU A 1 160 ? 17.839 5.955 -7.459 1.00 75.44 160 LEU A N 1
ATOM 1310 C CA . LEU A 1 160 ? 18.620 5.790 -6.236 1.00 75.44 160 LEU A CA 1
ATOM 1311 C C . LEU A 1 160 ? 17.812 5.020 -5.182 1.00 75.44 160 LEU A C 1
ATOM 1313 O O . LEU A 1 160 ? 16.634 5.291 -4.959 1.00 75.44 160 LEU A O 1
ATOM 1317 N N . VAL A 1 161 ? 18.457 4.081 -4.484 1.00 73.25 161 VAL A N 1
ATOM 1318 C CA . VAL A 1 161 ? 17.801 3.152 -3.541 1.00 73.25 161 VAL A CA 1
ATOM 1319 C C . VAL A 1 161 ? 16.994 3.873 -2.452 1.00 73.25 161 VAL A C 1
ATOM 1321 O O . VAL A 1 161 ? 15.968 3.362 -2.005 1.00 73.25 161 VAL A O 1
ATOM 1324 N N . PHE A 1 162 ? 17.389 5.086 -2.046 1.00 74.56 162 PHE A N 1
ATOM 1325 C CA . PHE A 1 162 ? 16.639 5.864 -1.052 1.00 74.56 162 PHE A CA 1
ATOM 1326 C C . PHE A 1 162 ? 15.232 6.274 -1.530 1.00 74.56 162 PHE A C 1
ATOM 1328 O O . PHE A 1 162 ? 14.357 6.518 -0.702 1.00 74.56 162 PHE A O 1
ATOM 1335 N N . LEU A 1 163 ? 14.975 6.270 -2.842 1.00 78.19 163 LEU A N 1
ATOM 1336 C CA . LEU A 1 163 ? 13.669 6.545 -3.452 1.00 78.19 163 LEU A CA 1
ATOM 1337 C C . LEU A 1 163 ? 12.764 5.302 -3.531 1.00 78.19 163 LEU A C 1
ATOM 1339 O O . LEU A 1 163 ? 11.716 5.341 -4.177 1.00 78.19 163 LEU A O 1
ATOM 1343 N N . TRP A 1 164 ? 13.106 4.200 -2.852 1.00 81.88 164 TRP A N 1
ATOM 1344 C CA . TRP A 1 164 ? 12.303 2.967 -2.825 1.00 81.88 164 TRP A CA 1
ATOM 1345 C C . TRP A 1 164 ? 10.827 3.188 -2.451 1.00 81.88 164 TRP A C 1
ATOM 1347 O O . TRP A 1 164 ? 9.965 2.430 -2.894 1.00 81.88 164 TRP A O 1
ATOM 1357 N N . GLY A 1 165 ? 10.518 4.228 -1.667 1.00 81.12 165 GLY A N 1
ATOM 1358 C CA . GLY A 1 165 ? 9.145 4.603 -1.331 1.00 81.12 165 GLY A CA 1
ATOM 1359 C C . GLY A 1 165 ? 8.314 5.006 -2.555 1.00 81.12 165 GLY A C 1
ATOM 1360 O O . GLY A 1 165 ? 7.139 4.649 -2.647 1.00 81.12 165 GLY A O 1
ATOM 1361 N N . TYR A 1 166 ? 8.922 5.674 -3.538 1.00 83.44 166 TYR A N 1
ATOM 1362 C CA . TYR A 1 166 ? 8.263 5.995 -4.806 1.00 83.44 166 TYR A CA 1
ATOM 1363 C C . TYR A 1 166 ? 8.048 4.740 -5.643 1.00 83.44 166 TYR A C 1
ATOM 1365 O O . TYR A 1 166 ? 6.936 4.507 -6.107 1.00 83.44 166 TYR A O 1
ATOM 1373 N N . ALA A 1 167 ? 9.057 3.870 -5.740 1.00 84.75 167 ALA A N 1
ATOM 1374 C CA . ALA A 1 167 ? 8.902 2.573 -6.398 1.00 84.75 167 ALA A CA 1
ATOM 1375 C C . ALA A 1 167 ? 7.783 1.734 -5.744 1.00 84.75 167 ALA A C 1
ATOM 1377 O O . ALA A 1 167 ? 7.021 1.056 -6.438 1.00 84.75 167 ALA A O 1
ATOM 1378 N N . LEU A 1 168 ? 7.623 1.826 -4.418 1.00 83.88 168 LEU A N 1
ATOM 1379 C CA . LEU A 1 168 ? 6.528 1.205 -3.671 1.00 83.88 168 LEU A CA 1
ATOM 1380 C C . LEU A 1 168 ? 5.161 1.797 -4.034 1.00 83.88 168 LEU A C 1
ATOM 1382 O O . LEU A 1 168 ? 4.235 1.026 -4.307 1.00 83.88 168 LEU A O 1
ATOM 1386 N N . LYS A 1 169 ? 5.026 3.129 -4.076 1.00 84.69 169 LYS A N 1
ATOM 1387 C CA . LYS A 1 169 ? 3.788 3.798 -4.513 1.00 84.69 169 LYS A CA 1
ATOM 1388 C C . LYS A 1 169 ? 3.435 3.411 -5.956 1.00 84.69 169 LYS A C 1
ATOM 1390 O O . LYS A 1 169 ? 2.313 2.969 -6.194 1.00 84.69 169 LYS A O 1
ATOM 1395 N N . THR A 1 170 ? 4.396 3.442 -6.879 1.00 87.12 170 THR A N 1
ATOM 1396 C CA . THR A 1 170 ? 4.197 3.055 -8.288 1.00 87.12 170 THR A CA 1
ATOM 1397 C C . THR A 1 170 ? 3.790 1.591 -8.432 1.00 87.12 170 THR A C 1
ATOM 1399 O O . THR A 1 170 ? 2.835 1.270 -9.135 1.00 87.12 170 THR A O 1
ATOM 1402 N N . THR A 1 171 ? 4.461 0.683 -7.721 1.00 85.69 171 THR A N 1
ATOM 1403 C CA . THR A 1 171 ? 4.106 -0.742 -7.742 1.00 85.69 171 THR A CA 1
ATOM 1404 C C . THR A 1 171 ? 2.688 -0.973 -7.221 1.00 85.69 171 THR A C 1
ATOM 1406 O O . THR A 1 171 ? 1.937 -1.760 -7.795 1.00 85.69 171 THR A O 1
ATOM 1409 N N . THR A 1 172 ? 2.321 -0.292 -6.133 1.00 84.62 172 THR A N 1
ATOM 1410 C CA . THR A 1 172 ? 0.980 -0.384 -5.539 1.00 84.62 172 THR A CA 1
ATOM 1411 C C . THR A 1 172 ? -0.078 0.112 -6.514 1.00 84.62 172 THR A C 1
ATOM 1413 O O . THR A 1 172 ? -1.089 -0.559 -6.707 1.00 84.62 172 THR A O 1
ATOM 1416 N N . TYR A 1 173 ? 0.185 1.243 -7.169 1.00 87.06 173 TYR A N 1
ATOM 1417 C CA . TYR A 1 173 ? -0.682 1.793 -8.202 1.00 87.06 173 TYR A CA 1
ATOM 1418 C C . TYR A 1 173 ? -0.906 0.777 -9.329 1.00 87.06 173 TYR A C 1
ATOM 1420 O O . TYR A 1 173 ? -2.040 0.372 -9.565 1.00 87.06 173 TYR A O 1
ATOM 1428 N N . ILE A 1 174 ? 0.164 0.236 -9.920 1.00 86.44 174 ILE A N 1
ATOM 1429 C CA . ILE A 1 174 ? 0.056 -0.797 -10.963 1.00 86.44 174 ILE A CA 1
ATOM 1430 C C . ILE A 1 174 ? -0.743 -2.011 -10.466 1.00 86.44 174 ILE A C 1
ATOM 1432 O O . ILE A 1 174 ? -1.621 -2.503 -11.166 1.00 86.44 174 ILE A O 1
ATOM 1436 N N . LEU A 1 175 ? -0.482 -2.503 -9.252 1.00 83.12 175 LEU A N 1
ATOM 1437 C CA . LEU A 1 175 ? -1.201 -3.661 -8.710 1.00 83.12 175 LEU A CA 1
ATOM 1438 C C . LEU A 1 175 ? -2.698 -3.403 -8.495 1.00 83.12 175 LEU A C 1
ATOM 1440 O O . LEU A 1 175 ? -3.483 -4.335 -8.664 1.00 83.12 175 LEU A O 1
ATOM 1444 N N . ASN A 1 176 ? -3.093 -2.175 -8.155 1.00 85.75 176 ASN A N 1
ATOM 1445 C CA . ASN A 1 176 ? -4.499 -1.798 -7.995 1.00 85.75 176 ASN A CA 1
ATOM 1446 C C . ASN A 1 176 ? -5.247 -1.704 -9.335 1.00 85.75 176 ASN A C 1
ATOM 1448 O O . ASN A 1 176 ? -6.464 -1.850 -9.345 1.00 85.75 176 ASN A O 1
ATOM 1452 N N . HIS A 1 177 ? -4.530 -1.547 -10.448 1.00 86.06 177 HIS A N 1
ATOM 1453 C CA . HIS A 1 177 ? -5.093 -1.470 -11.800 1.00 86.06 177 HIS A CA 1
ATOM 1454 C C . HIS A 1 177 ? -4.895 -2.749 -12.631 1.00 86.06 177 HIS A C 1
ATOM 1456 O O . HIS A 1 177 ? -5.259 -2.810 -13.800 1.00 86.06 177 HIS A O 1
ATOM 1462 N N . VAL A 1 178 ? -4.338 -3.814 -12.044 1.00 83.19 178 VAL A N 1
ATOM 1463 C CA . VAL A 1 178 ? -4.146 -5.094 -12.738 1.00 83.19 178 VAL A CA 1
ATOM 1464 C C . VAL A 1 178 ? -5.080 -6.161 -12.166 1.00 83.19 178 VAL A C 1
ATOM 1466 O O . VAL A 1 178 ? -5.022 -6.449 -10.965 1.00 83.19 178 VAL A O 1
ATOM 1469 N N . PRO A 1 179 ? -5.883 -6.843 -13.005 1.00 79.94 179 PRO A N 1
ATOM 1470 C CA . PRO A 1 179 ? -6.756 -7.906 -12.530 1.00 79.94 179 PRO A CA 1
ATOM 1471 C C . PRO A 1 179 ? -5.960 -9.104 -12.000 1.00 79.94 179 PRO A C 1
ATOM 1473 O O . PRO A 1 179 ? -4.821 -9.393 -12.395 1.00 79.94 179 PRO A O 1
ATOM 1476 N N . SER A 1 180 ? -6.567 -9.843 -11.074 1.00 75.19 180 SER A N 1
ATOM 1477 C CA . SER A 1 180 ? -5.959 -11.055 -10.523 1.00 75.19 180 SER A CA 1
ATOM 1478 C C . SER A 1 180 ? -6.117 -12.234 -11.490 1.00 75.19 180 SER A C 1
ATOM 1480 O O . SER A 1 180 ? -6.860 -12.172 -12.459 1.00 75.19 180 SER A O 1
ATOM 1482 N N . LYS A 1 181 ? -5.415 -13.353 -11.254 1.00 70.75 181 LYS A N 1
ATOM 1483 C CA . LYS A 1 181 ? -5.636 -14.570 -12.071 1.00 70.75 181 LYS A CA 1
ATOM 1484 C C . LYS A 1 181 ? -7.048 -15.143 -11.917 1.00 70.75 181 LYS A C 1
ATOM 1486 O O . LYS A 1 181 ? -7.488 -15.883 -12.778 1.00 70.75 181 LYS A O 1
ATOM 1491 N N . PHE A 1 182 ? -7.719 -14.815 -10.818 1.00 72.12 182 PHE A N 1
ATOM 1492 C CA . PHE A 1 182 ? -8.994 -15.405 -10.423 1.00 72.12 182 PHE A CA 1
ATOM 1493 C C . PHE A 1 182 ? -10.156 -14.407 -10.474 1.00 72.12 182 PHE A C 1
ATOM 1495 O O . PHE A 1 182 ? -11.283 -14.774 -10.179 1.00 72.12 182 PHE A O 1
ATOM 1502 N N . VAL A 1 183 ? -9.884 -13.131 -10.765 1.00 76.81 183 VAL A N 1
ATOM 1503 C CA . VAL A 1 183 ? -10.873 -12.045 -10.723 1.00 76.81 183 VAL A CA 1
ATOM 1504 C C . VAL A 1 183 ? -10.571 -11.111 -11.883 1.00 76.81 183 VAL A C 1
ATOM 1506 O O . VAL A 1 183 ? -9.464 -10.578 -11.941 1.00 76.81 183 VAL A O 1
ATOM 1509 N N . ALA A 1 184 ? -11.541 -10.955 -12.787 1.00 79.38 184 ALA A N 1
ATOM 1510 C CA . ALA A 1 184 ? -11.418 -10.146 -14.001 1.00 79.38 184 ALA A CA 1
ATOM 1511 C C . ALA A 1 184 ? -11.441 -8.634 -13.727 1.00 79.38 184 ALA A C 1
ATOM 1513 O O . ALA A 1 184 ? -10.826 -7.870 -14.469 1.00 79.38 184 ALA A O 1
ATOM 1514 N N . LYS A 1 185 ? -12.114 -8.220 -12.646 1.00 82.56 185 LYS A N 1
ATOM 1515 C CA . LYS A 1 185 ? -12.081 -6.842 -12.158 1.00 82.56 185 LYS A CA 1
ATOM 1516 C C . LYS A 1 185 ? -10.742 -6.521 -11.504 1.00 82.56 185 LYS A C 1
ATOM 1518 O O . LYS A 1 185 ? -10.127 -7.381 -10.855 1.00 82.56 185 LYS A O 1
ATOM 1523 N N . THR A 1 186 ? -10.298 -5.288 -11.686 1.00 82.62 186 THR A N 1
ATOM 1524 C CA . THR A 1 186 ? -9.178 -4.737 -10.931 1.00 82.62 186 THR A CA 1
ATOM 1525 C C . THR A 1 186 ? -9.628 -4.433 -9.499 1.00 82.62 186 THR A C 1
ATOM 1527 O O . THR A 1 186 ? -10.813 -4.283 -9.242 1.00 82.62 186 THR A O 1
ATOM 1530 N N . PRO A 1 187 ? -8.704 -4.358 -8.539 1.00 79.62 187 PRO A N 1
ATOM 1531 C CA . PRO A 1 187 ? -9.014 -3.887 -7.187 1.00 79.62 187 PRO A CA 1
ATOM 1532 C C . PRO A 1 187 ? -9.532 -2.450 -7.105 1.00 79.62 187 PRO A C 1
ATOM 1534 O O . PRO A 1 187 ? -10.097 -2.080 -6.079 1.00 79.62 187 PRO A O 1
ATOM 1537 N N . TYR A 1 188 ? -9.243 -1.635 -8.121 1.00 81.38 188 TYR A N 1
ATOM 1538 C CA . TYR A 1 188 ? -9.729 -0.266 -8.223 1.00 81.38 188 TYR A CA 1
ATOM 1539 C C . TYR A 1 188 ? -11.204 -0.199 -8.665 1.00 81.38 188 TYR A C 1
ATOM 1541 O O . TYR A 1 188 ? -11.901 0.731 -8.270 1.00 81.38 188 TYR A O 1
ATOM 1549 N N . GLU A 1 189 ? -11.665 -1.180 -9.453 1.00 76.38 189 GLU A N 1
ATOM 1550 C CA . GLU A 1 189 ? -13.053 -1.347 -9.935 1.00 76.38 189 GLU A CA 1
ATOM 1551 C C . GLU A 1 189 ? -13.975 -2.023 -8.904 1.00 76.38 189 GLU A C 1
ATOM 1553 O O . GLU A 1 189 ? -15.168 -1.649 -8.854 1.00 76.38 189 GLU A O 1
#

pLDDT: mean 71.63, std 14.22, range [31.89, 90.25]

Foldseek 3Di:
DDPVQVVVCCVVVVDPDDPPPDPDPDPLLCVLCVVAPDDPDPDDDDPDPQQEDEDDDDDQDDDDAAADDDADDDDDDPDPVCSQVVVVVVVVVCCVVPVDLAGEYAYADDPPPPPNDDDPNRVVCVVSVHHYHYDPDDRNHYCSVLVSQLVVPVVPDPDDSVCSSVSSVSSSVSQQCGADPVGPDGVVD

Sequence (189 aa):
ISKERIERLIKEGILHIFGFFYFDTCIDCIKWKLIARARKNGVTRNKKVLQLIHTNICRPITLISMGGFMYGWVELLYKKFESLDAFKTFKVTIELKLSMKRIGCKFNGMYNEIDRKFGPFARFLKDCGIEAQYTMPGIPQRNRTLINMVRCMLSHSTILVFLWGYALKTTTYILNHVPSKFVAKTPYE

Organism: Mucuna pruriens (NCBI:txid157652)

Radius of gyration: 18.21 Å; chains: 1; bounding box: 39×34×60 Å

Secondary structure (DSSP, 8-state):
--HHHHHHHHHTTSS-----------HHHHHHHHT--------PPPSSTTSSEEE----S--S--------------SSGGGHHHHHHHHHHHHHHHH------EEE-----TTTT---HHHHHHHHTT--EEE--S-S-TT-HHHHHHHHHHHHTS---GGGHHHHHHHHHHHHHTS--SS-SS-TT-

InterPro domains:
  IPR012337 Ribonuclease H-like superfamily [SSF53098] (47-189)
  IPR036397 Ribonuclease H superfamily [G3DSA:3.30.420.10] (104-189)
  IPR039537 Retrotransposon Ty1/copia-like [PTHR42648] (24-189)